Protein AF-A0A7S0YC90-F1 (afdb_monomer)

pLDDT: mean 78.17, std 12.55, range [36.97, 93.94]

Solvent-accessible surface area (backbone atoms only — not comparable to full-atom values): 13723 Å² total; per-residue (Å²): 134,84,82,77,84,72,95,64,95,68,100,80,66,104,61,88,78,90,71,79,88,85,77,66,93,88,52,92,48,100,56,41,67,59,56,49,52,50,49,55,43,62,75,65,72,67,68,90,67,28,102,40,99,89,43,72,58,80,87,73,53,71,65,63,70,71,60,61,74,77,69,72,55,69,70,53,39,55,63,72,65,59,51,80,91,71,45,85,81,70,73,71,81,60,70,63,76,78,74,62,82,78,71,83,91,54,77,86,88,71,71,75,48,48,68,67,57,67,66,70,44,91,66,63,93,84,66,74,58,69,73,52,68,47,86,76,89,41,70,84,52,44,73,66,37,76,40,64,65,90,78,67,52,66,61,58,50,55,50,53,52,49,53,50,53,62,73,70,58,60,89,85,62,49,74,65,59,68,60,48,50,60,55,51,52,50,50,65,73,64,69,72,83,88,74,85,85,77,85,130

Secondary structure (DSSP, 8-state):
----------SSSSS---PPPP--TTS--TTHHHHHHHHHHHHHS--SS-SBTTB------HHHHHS-STTSSTHHHHHHH--GGG-TT-PPPPHHHHH--S-SSSPP------HHHHHHS-PPTT---GGGGS--S-HHHHTT-----GGGHHHHHHHHHHHHHHHT--TT--HHHHHHHHHHHHHHHT----------

Mean predicted aligned error: 18.54 Å

Nearest PDB structures (foldseek):
  6u42-assembly1_7P  TM=7.855E-01  e=3.260E-11  Chlamydomonas reinhardtii
  8glv-assembly1_PV  TM=7.776E-01  e=1.048E-10  Chlamydomonas reinhardtii
  8glv-assembly1_Hv  TM=8.742E-01  e=9.850E-09  Chlamydomonas reinhardtii

Organism: NCBI:txid51329

Sequence (200 aa):
MSERWSRGCGSGGIGFSGHNNSYMNGVLIRNWVEDKFGEDLKSTGKHHLGLSSKQPFNGSSTHRAAFTEDGKTGDDLIGLSYRYDKDLGKKGNGHDTLSRHGDFYEEPISCLGTMNQLAHNEKCLDEPKVQQYIWQGFKQNDFKVPRSIDDSKLVTTKLKDKWKAEETNDMYATSNKTAYLPSAILAAQTASSTSRITRK

Structure (mmCIF, N/CA/C/O backbone):
data_AF-A0A7S0YC90-F1
#
_entry.id   AF-A0A7S0YC90-F1
#
loop_
_atom_site.group_PDB
_atom_site.id
_atom_site.type_symbol
_atom_site.label_atom_id
_atom_site.label_alt_id
_atom_site.label_comp_id
_atom_site.label_asym_id
_atom_site.label_entity_id
_atom_site.label_seq_id
_atom_site.pdbx_PDB_ins_code
_atom_site.Cartn_x
_atom_site.Cartn_y
_atom_site.Cartn_z
_atom_site.occupancy
_atom_site.B_iso_or_equiv
_atom_site.auth_seq_id
_atom_site.auth_comp_id
_atom_site.auth_asym_id
_atom_site.auth_atom_id
_atom_site.pdbx_PDB_model_num
ATOM 1 N N . MET A 1 1 ? 108.851 16.700 -71.912 1.00 36.97 1 MET A N 1
ATOM 2 C CA . MET A 1 1 ? 107.821 16.193 -70.980 1.00 36.97 1 MET A CA 1
ATOM 3 C C . MET A 1 1 ? 106.823 15.405 -71.808 1.00 36.97 1 MET A C 1
ATOM 5 O O . MET A 1 1 ? 106.212 15.996 -72.685 1.00 36.97 1 MET A O 1
ATOM 9 N N . SER A 1 2 ? 106.761 14.079 -71.649 1.00 42.88 2 SER A N 1
ATOM 10 C CA . SER A 1 2 ? 105.879 13.230 -72.459 1.00 42.88 2 SER A CA 1
ATOM 11 C C . SER A 1 2 ? 104.444 13.320 -71.947 1.00 42.88 2 SER A C 1
ATOM 13 O O . SER A 1 2 ? 104.160 12.903 -70.822 1.00 42.88 2 SER A O 1
ATOM 15 N N . GLU A 1 3 ? 103.545 13.839 -72.771 1.00 40.94 3 GLU A N 1
ATOM 16 C CA . GLU A 1 3 ? 102.113 13.805 -72.512 1.00 40.94 3 GLU A CA 1
ATOM 17 C C . GLU A 1 3 ? 101.616 12.359 -72.655 1.00 40.94 3 GLU A C 1
ATOM 19 O O . GLU A 1 3 ? 101.705 11.736 -73.714 1.00 40.94 3 GLU A O 1
ATOM 24 N N . ARG A 1 4 ? 101.170 11.776 -71.541 1.00 49.91 4 ARG A N 1
ATOM 25 C CA . ARG A 1 4 ? 100.669 10.403 -71.474 1.00 49.91 4 ARG A CA 1
ATOM 26 C C . ARG A 1 4 ? 99.208 10.417 -71.915 1.00 49.91 4 ARG A C 1
ATOM 28 O O . ARG A 1 4 ? 98.342 10.783 -71.129 1.00 49.91 4 ARG A O 1
ATOM 35 N N . TRP A 1 5 ? 98.937 10.010 -73.155 1.00 48.31 5 TRP A N 1
ATOM 36 C CA . TRP A 1 5 ? 97.575 9.785 -73.646 1.00 48.31 5 TRP A CA 1
ATOM 37 C C . TRP A 1 5 ? 96.909 8.683 -72.814 1.00 48.31 5 TRP A C 1
ATOM 39 O O . TRP A 1 5 ? 97.207 7.495 -72.966 1.00 48.31 5 TRP A O 1
ATOM 49 N N . SER A 1 6 ? 96.030 9.070 -71.891 1.00 53.12 6 SER A N 1
ATOM 50 C CA . SER A 1 6 ? 95.167 8.129 -71.190 1.00 53.12 6 SER A CA 1
ATOM 51 C C . SER A 1 6 ? 94.068 7.673 -72.151 1.00 53.12 6 SER A C 1
ATOM 53 O O . SER A 1 6 ? 93.335 8.465 -72.736 1.00 53.12 6 SER A O 1
ATOM 55 N N . ARG A 1 7 ? 93.954 6.355 -72.337 1.00 52.38 7 ARG A N 1
ATOM 56 C CA . ARG A 1 7 ? 92.818 5.724 -73.015 1.00 52.38 7 ARG A CA 1
ATOM 57 C C . ARG A 1 7 ? 91.621 5.736 -72.063 1.00 52.38 7 ARG A C 1
ATOM 59 O O . ARG A 1 7 ? 91.296 4.722 -71.459 1.00 52.38 7 ARG A O 1
ATOM 66 N N . GLY A 1 8 ? 91.025 6.907 -71.872 1.00 47.44 8 GLY A N 1
ATOM 67 C CA . GLY A 1 8 ? 89.742 7.083 -71.199 1.00 47.44 8 GLY A CA 1
ATOM 68 C C . GLY A 1 8 ? 88.690 7.406 -72.250 1.00 47.44 8 GLY A C 1
ATOM 69 O O . GLY A 1 8 ? 88.831 8.381 -72.978 1.00 47.44 8 GLY A O 1
ATOM 70 N N . CYS A 1 9 ? 87.679 6.550 -72.381 1.00 54.22 9 CYS A N 1
ATOM 71 C CA . CYS A 1 9 ? 86.633 6.663 -73.391 1.00 54.22 9 CYS A CA 1
ATOM 72 C C . CYS A 1 9 ? 85.874 7.996 -73.272 1.00 54.22 9 CYS A C 1
ATOM 74 O O . CYS A 1 9 ? 85.110 8.191 -72.332 1.00 54.22 9 CYS A O 1
ATOM 76 N N . GLY A 1 10 ? 86.058 8.879 -74.254 1.00 48.97 10 GLY A N 1
ATOM 77 C CA . GLY A 1 10 ? 85.293 10.113 -74.418 1.00 48.97 10 GLY A CA 1
ATOM 78 C C . GLY A 1 10 ? 85.334 10.578 -75.874 1.00 48.97 10 GLY A C 1
ATOM 79 O O . GLY A 1 10 ? 86.387 10.955 -76.372 1.00 48.97 10 GLY A O 1
ATOM 80 N N . SER A 1 11 ? 84.198 10.438 -76.563 1.00 55.03 11 SER A N 1
ATOM 81 C CA . SER A 1 11 ? 83.806 11.031 -77.859 1.00 55.03 11 SER A CA 1
ATOM 82 C C . SER A 1 11 ? 84.826 11.145 -79.016 1.00 55.03 11 SER A C 1
ATOM 84 O O . SER A 1 11 ? 84.715 12.074 -79.814 1.00 55.03 11 SER A O 1
ATOM 86 N N . GLY A 1 12 ? 85.796 10.234 -79.162 1.00 56.31 12 GLY A N 1
ATOM 87 C CA . GLY A 1 12 ? 86.721 10.276 -80.313 1.00 56.31 12 GLY A CA 1
ATOM 88 C C . GLY A 1 12 ? 87.533 9.009 -80.623 1.00 56.31 12 GLY A C 1
ATOM 89 O O . GLY A 1 12 ? 88.503 9.091 -81.369 1.00 56.31 12 GLY A O 1
ATOM 90 N N . GLY A 1 13 ? 87.188 7.845 -80.057 1.00 55.84 13 GLY A N 1
ATOM 91 C CA . GLY A 1 13 ? 87.897 6.570 -80.292 1.00 55.84 13 GLY A CA 1
ATOM 92 C C . GLY A 1 13 ? 87.081 5.528 -81.077 1.00 55.84 13 GLY A C 1
ATOM 93 O O . GLY A 1 13 ? 85.873 5.683 -81.224 1.00 55.84 13 GLY A O 1
ATOM 94 N N . ILE A 1 14 ? 87.725 4.428 -81.514 1.00 59.19 14 ILE A N 1
ATOM 95 C CA . ILE A 1 14 ? 87.129 3.234 -82.185 1.00 59.19 14 ILE A CA 1
ATOM 96 C C . ILE A 1 14 ? 86.271 2.394 -81.198 1.00 59.19 14 ILE A C 1
ATOM 98 O O . ILE A 1 14 ? 86.274 1.169 -81.194 1.00 59.19 14 ILE A O 1
ATOM 102 N N . GLY A 1 15 ? 85.563 3.048 -80.280 1.00 59.84 15 GLY A N 1
ATOM 103 C CA . GLY A 1 15 ? 84.615 2.426 -79.360 1.00 59.84 15 GLY A CA 1
ATOM 104 C C . GLY A 1 15 ? 83.210 2.905 -79.695 1.00 59.84 15 GLY A C 1
ATOM 105 O O . GLY A 1 15 ? 82.991 4.107 -79.835 1.00 59.84 15 GLY A O 1
ATOM 106 N N . PHE A 1 16 ? 82.259 1.980 -79.834 1.00 61.91 16 PHE A N 1
ATOM 107 C CA . PHE A 1 16 ? 80.862 2.328 -80.079 1.00 61.91 16 PHE A CA 1
ATOM 108 C C . PHE A 1 16 ? 80.299 3.112 -78.887 1.00 61.91 16 PHE A C 1
ATOM 110 O O . PHE A 1 16 ? 80.251 2.618 -77.760 1.00 61.91 16 PHE A O 1
ATOM 117 N N . SER A 1 17 ? 79.876 4.345 -79.146 1.00 62.59 17 SER A N 1
ATOM 118 C CA . SER A 1 17 ? 79.181 5.186 -78.179 1.00 62.59 17 SER A CA 1
ATOM 119 C C . SER A 1 17 ? 77.726 4.723 -78.073 1.00 62.59 17 SER A C 1
ATOM 121 O O . SER A 1 17 ? 76.898 5.058 -78.915 1.00 62.59 17 SER A O 1
ATOM 123 N N . GLY A 1 18 ? 77.414 3.923 -77.053 1.00 71.44 18 GLY A N 1
ATOM 124 C CA . GLY A 1 18 ? 76.071 3.392 -76.794 1.00 71.44 18 GLY A CA 1
ATOM 125 C C . GLY A 1 18 ? 75.090 4.408 -76.198 1.00 71.44 18 GLY A C 1
ATOM 126 O O . GLY A 1 18 ? 74.370 4.065 -75.264 1.00 71.44 18 GLY A O 1
ATOM 127 N N . HIS A 1 19 ?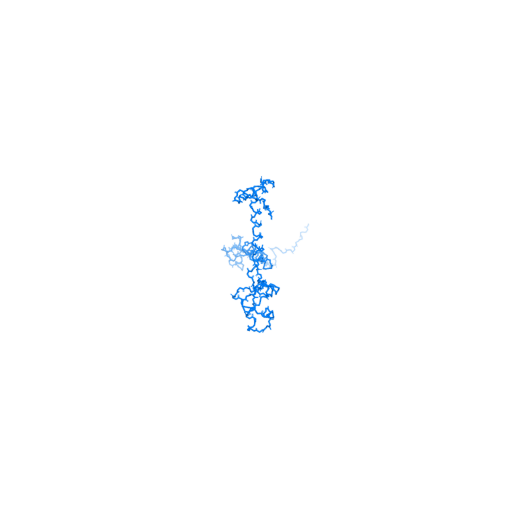 75.079 5.654 -76.680 1.00 74.62 19 HIS A N 1
ATOM 128 C CA . HIS A 1 19 ? 74.087 6.640 -76.254 1.00 74.62 19 HIS A CA 1
ATOM 129 C C . HIS A 1 19 ? 72.870 6.621 -77.186 1.00 74.62 19 HIS A C 1
ATOM 131 O O . HIS A 1 19 ? 72.999 6.520 -78.406 1.00 74.62 19 HIS A O 1
ATOM 137 N N . ASN A 1 20 ? 71.679 6.788 -76.621 1.00 79.38 20 ASN A N 1
ATOM 138 C CA . ASN A 1 20 ? 70.483 7.083 -77.403 1.00 79.38 20 ASN A CA 1
ATOM 139 C C . ASN A 1 20 ? 70.310 8.598 -77.497 1.00 79.38 20 ASN A C 1
ATOM 141 O O . ASN A 1 20 ? 70.616 9.320 -76.550 1.00 79.38 20 ASN A O 1
ATOM 145 N N . ASN A 1 21 ? 69.819 9.076 -78.637 1.00 81.12 21 ASN A N 1
ATOM 146 C CA . ASN A 1 21 ? 69.508 10.490 -78.800 1.00 81.12 21 ASN A CA 1
ATOM 147 C C . ASN A 1 21 ? 68.302 10.859 -77.926 1.00 81.12 21 ASN A C 1
ATOM 149 O O . ASN A 1 21 ? 67.285 10.163 -77.942 1.00 81.12 21 ASN A O 1
ATOM 153 N N . SER A 1 22 ? 68.420 11.963 -77.193 1.00 79.56 22 SER A N 1
ATOM 154 C CA . SER A 1 22 ? 67.315 12.567 -76.448 1.00 79.56 22 SER A CA 1
ATOM 155 C C . SER A 1 22 ? 66.655 13.643 -77.304 1.00 79.56 22 SER A C 1
ATOM 157 O O . SER A 1 22 ? 67.341 14.414 -77.974 1.00 79.56 22 SER A O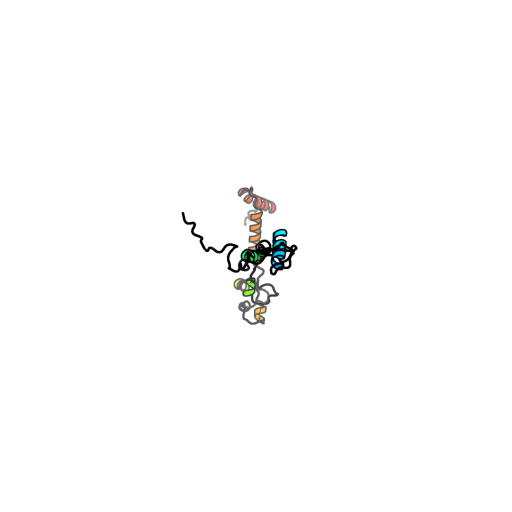 1
ATOM 159 N N . TYR A 1 23 ? 65.326 13.696 -77.282 1.00 83.00 23 TYR A N 1
ATOM 160 C CA . TYR A 1 23 ? 64.527 14.604 -78.104 1.00 83.00 23 TYR A CA 1
ATOM 161 C C . TYR A 1 23 ? 63.646 15.492 -77.220 1.00 83.00 23 TYR A C 1
ATOM 163 O O . TYR A 1 23 ? 63.454 15.204 -76.041 1.00 83.00 23 TYR A O 1
ATOM 171 N N . MET A 1 24 ? 63.129 16.584 -77.788 1.00 76.62 24 MET A N 1
ATOM 172 C CA . MET A 1 24 ? 62.166 17.452 -77.105 1.00 76.62 24 MET A CA 1
ATOM 173 C C . MET A 1 24 ? 60.803 16.759 -76.939 1.00 76.62 24 MET A C 1
ATOM 175 O O . MET A 1 24 ? 60.450 15.863 -77.714 1.00 76.62 24 MET A O 1
ATOM 179 N N . ASN A 1 25 ? 60.021 17.216 -75.958 1.00 71.62 25 ASN A N 1
ATOM 180 C CA . ASN A 1 25 ? 58.672 16.713 -75.701 1.00 71.62 25 ASN A CA 1
ATOM 181 C C . ASN A 1 25 ? 57.766 16.910 -76.927 1.00 71.62 25 ASN A C 1
ATOM 183 O O . ASN A 1 25 ? 57.772 17.965 -77.560 1.00 71.62 25 ASN A O 1
ATOM 187 N N . GLY A 1 26 ? 57.012 15.865 -77.282 1.00 74.88 26 GLY A N 1
ATOM 188 C CA . GLY A 1 26 ? 56.170 15.809 -78.486 1.00 74.88 26 GLY A CA 1
ATOM 189 C C . GLY A 1 26 ? 56.710 14.908 -79.603 1.00 74.88 26 GLY A C 1
ATOM 190 O O . GLY A 1 26 ? 55.942 14.504 -80.476 1.00 74.88 26 GLY A O 1
ATOM 191 N N . VAL A 1 27 ? 57.990 14.518 -79.562 1.00 82.56 27 VAL A N 1
ATOM 192 C CA . VAL A 1 27 ? 58.523 13.467 -80.444 1.00 82.56 27 VAL A CA 1
ATOM 193 C C . VAL A 1 27 ? 58.128 12.097 -79.889 1.00 82.56 27 VAL A C 1
ATOM 195 O O . VAL A 1 27 ? 58.351 11.814 -78.713 1.00 82.56 27 VAL A O 1
ATOM 198 N N . LEU A 1 28 ? 57.562 11.229 -80.735 1.00 82.19 28 LEU A N 1
ATOM 199 C CA . LEU A 1 28 ? 57.154 9.865 -80.369 1.00 82.19 28 LEU A CA 1
ATOM 200 C C . LEU A 1 28 ? 58.370 8.938 -80.207 1.00 82.19 28 LEU A C 1
ATOM 202 O O . LEU A 1 28 ? 58.608 8.031 -81.004 1.00 82.19 28 LEU A O 1
ATOM 206 N N . ILE A 1 29 ? 59.165 9.186 -79.172 1.00 84.50 29 ILE A N 1
ATOM 207 C CA . ILE A 1 29 ? 60.247 8.305 -78.732 1.00 84.50 29 ILE A CA 1
ATOM 208 C C . ILE A 1 29 ? 59.731 7.262 -77.751 1.00 84.50 29 ILE A C 1
ATOM 210 O O . ILE A 1 29 ? 58.651 7.402 -77.198 1.00 84.50 29 ILE A O 1
ATOM 214 N N . ARG A 1 30 ? 60.514 6.216 -77.482 1.00 81.00 30 ARG A N 1
ATOM 215 C CA . ARG A 1 30 ? 60.098 5.079 -76.643 1.00 81.00 30 ARG A CA 1
ATOM 216 C C . ARG A 1 30 ? 59.469 5.467 -75.287 1.00 81.00 30 ARG A C 1
ATOM 218 O O . ARG A 1 30 ? 58.640 4.708 -74.802 1.00 81.00 30 ARG A O 1
ATOM 225 N N . ASN A 1 31 ? 59.834 6.619 -74.712 1.00 84.81 31 ASN A N 1
ATOM 226 C CA . ASN A 1 31 ? 59.340 7.107 -73.418 1.00 84.81 31 ASN A CA 1
ATOM 227 C C . ASN A 1 31 ? 58.267 8.216 -73.496 1.00 84.81 31 ASN A C 1
ATOM 229 O O . ASN A 1 31 ? 57.899 8.778 -72.471 1.00 84.81 31 ASN A O 1
ATOM 233 N N . TRP A 1 32 ? 57.739 8.530 -74.687 1.00 83.62 32 TRP A N 1
ATOM 234 C CA . TRP A 1 32 ? 56.884 9.709 -74.903 1.00 83.62 32 TRP A CA 1
ATOM 235 C C . TRP A 1 32 ? 55.625 9.749 -74.019 1.00 83.62 32 TRP A C 1
ATOM 237 O O . TRP A 1 32 ? 55.130 10.827 -73.693 1.00 83.62 32 TRP A O 1
ATOM 247 N N . VAL A 1 33 ? 55.101 8.580 -73.637 1.00 82.50 33 VAL A N 1
ATOM 248 C CA . VAL A 1 33 ? 53.924 8.446 -72.768 1.00 82.50 33 VAL A CA 1
ATOM 249 C C . VAL A 1 33 ? 54.241 8.920 -71.350 1.00 82.50 33 VAL A C 1
ATOM 251 O O . VAL A 1 33 ? 53.503 9.737 -70.807 1.00 82.50 33 VAL A O 1
ATOM 254 N N . GLU A 1 34 ? 55.353 8.460 -70.778 1.00 82.88 34 GLU A N 1
ATOM 255 C CA . GLU A 1 34 ? 55.785 8.836 -69.426 1.00 82.88 34 GLU A CA 1
ATOM 256 C C . GLU A 1 34 ? 56.207 10.304 -69.361 1.00 82.88 34 GLU A C 1
ATOM 258 O O . GLU A 1 34 ? 55.902 10.991 -68.390 1.00 82.88 34 GLU A O 1
ATOM 263 N N . ASP A 1 35 ? 56.846 10.817 -70.418 1.00 82.25 35 ASP A N 1
ATOM 264 C CA . ASP A 1 35 ? 57.226 12.230 -70.501 1.00 82.25 35 ASP A CA 1
ATOM 265 C C . ASP A 1 35 ? 55.974 13.129 -70.519 1.00 82.25 35 ASP A C 1
ATOM 267 O O . ASP A 1 35 ? 55.911 14.124 -69.791 1.00 82.25 35 ASP A O 1
ATOM 271 N N . LYS A 1 36 ? 54.932 12.727 -71.266 1.00 79.81 36 LYS A N 1
ATOM 272 C CA . LYS A 1 36 ? 53.636 13.419 -71.304 1.00 79.81 36 LYS A CA 1
ATOM 273 C C . LYS A 1 36 ? 52.899 13.349 -69.960 1.00 79.81 36 LYS A C 1
ATOM 275 O O . LYS A 1 36 ? 52.476 14.382 -69.449 1.00 79.81 36 LYS A O 1
ATOM 280 N N . PHE A 1 37 ? 52.781 12.165 -69.353 1.00 75.94 37 PHE A N 1
ATOM 281 C CA . PHE A 1 37 ? 52.155 12.022 -68.030 1.00 75.94 37 PHE A CA 1
ATOM 282 C C . PHE A 1 37 ? 52.943 12.751 -66.934 1.00 75.94 37 PHE A C 1
ATOM 284 O O . PHE A 1 37 ? 52.348 13.311 -66.015 1.00 75.94 37 PHE A O 1
ATOM 291 N N . GLY A 1 38 ? 54.272 12.792 -67.036 1.00 75.81 38 GLY A N 1
ATOM 292 C CA . GLY A 1 38 ? 55.143 13.528 -66.127 1.00 75.81 38 GLY A CA 1
ATOM 293 C C . GLY A 1 38 ? 54.951 15.044 -66.208 1.00 75.81 38 GLY A C 1
ATOM 294 O O . GLY A 1 38 ? 54.977 15.714 -65.175 1.00 75.81 38 GLY A O 1
ATOM 295 N N . GLU A 1 39 ? 54.730 15.604 -67.400 1.00 74.50 39 GLU A N 1
ATOM 296 C CA . GLU A 1 39 ? 54.356 17.017 -67.564 1.00 74.50 39 GLU A CA 1
ATOM 297 C C . GLU A 1 39 ? 52.940 17.314 -67.059 1.00 74.50 39 GLU A C 1
ATOM 299 O O . GLU A 1 39 ? 52.741 18.293 -66.333 1.00 74.50 39 GLU A O 1
ATOM 304 N N . ASP A 1 40 ? 51.972 16.448 -67.360 1.00 69.19 40 ASP A N 1
ATOM 305 C CA . ASP A 1 40 ? 50.597 16.576 -66.863 1.00 69.19 40 ASP A CA 1
ATOM 306 C C . ASP A 1 40 ? 50.562 16.548 -65.322 1.00 69.19 40 ASP A C 1
ATOM 308 O O . ASP A 1 40 ? 49.865 17.341 -64.684 1.00 69.19 40 ASP A O 1
ATOM 312 N N . LEU A 1 41 ? 51.394 15.707 -64.700 1.00 66.62 41 LEU A N 1
ATOM 313 C CA . LEU A 1 41 ? 51.553 15.613 -63.248 1.00 66.62 41 LEU A CA 1
ATOM 314 C C . LEU A 1 41 ? 52.209 16.864 -62.638 1.00 66.62 41 LEU A C 1
ATOM 316 O O . LEU A 1 41 ? 51.779 17.343 -61.585 1.00 66.62 41 LEU A O 1
ATOM 320 N N . LYS A 1 42 ? 53.237 17.416 -63.298 1.00 69.94 42 LYS A N 1
ATOM 321 C CA . LYS A 1 42 ? 53.929 18.642 -62.857 1.00 69.94 42 LYS A CA 1
ATOM 322 C C . LYS A 1 42 ? 53.045 19.881 -62.989 1.00 69.94 42 LYS A C 1
ATOM 324 O O . LYS A 1 42 ? 53.083 20.739 -62.112 1.00 69.94 42 LYS A O 1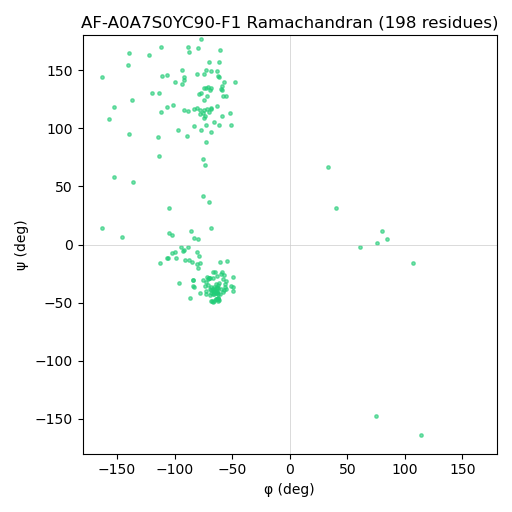
ATOM 329 N N . SER A 1 43 ? 52.251 19.970 -64.056 1.00 64.56 43 SER A N 1
ATOM 330 C CA . SER A 1 43 ? 51.371 21.115 -64.323 1.00 64.56 43 SER A CA 1
ATOM 331 C C . SER A 1 43 ? 50.151 21.162 -63.397 1.00 64.56 43 SER A C 1
ATOM 333 O O . SER A 1 43 ? 49.710 22.246 -63.021 1.00 64.56 43 SER A O 1
ATOM 335 N N . THR A 1 44 ? 49.635 20.007 -62.968 1.00 59.59 44 THR A N 1
ATOM 336 C CA . THR A 1 44 ? 48.489 19.924 -62.043 1.00 59.59 44 THR A CA 1
ATOM 337 C C . THR A 1 44 ? 48.882 19.887 -60.564 1.00 59.59 44 THR A C 1
ATOM 339 O O . THR A 1 44 ? 48.022 20.081 -59.703 1.00 59.59 44 THR A O 1
ATOM 342 N N . GLY A 1 45 ? 50.159 19.656 -60.235 1.00 56.66 45 GLY A N 1
ATOM 343 C CA . GLY A 1 45 ? 50.742 19.796 -58.891 1.00 56.66 45 GLY A CA 1
ATOM 344 C C . GLY A 1 45 ? 50.162 18.899 -57.783 1.00 56.66 45 GLY A C 1
ATOM 345 O O . GLY A 1 45 ? 50.633 18.960 -56.649 1.00 56.66 45 GLY A O 1
ATOM 346 N N . LYS A 1 46 ? 49.137 18.081 -58.064 1.00 56.53 46 LYS A N 1
ATOM 347 C CA . LYS A 1 46 ? 48.372 17.316 -57.063 1.00 56.53 46 LYS A CA 1
ATOM 348 C C . LYS A 1 46 ? 47.757 16.027 -57.630 1.00 56.53 46 LYS A C 1
ATOM 350 O O . LYS A 1 46 ? 46.553 15.831 -57.523 1.00 56.53 46 LYS A O 1
ATOM 355 N N . HIS A 1 47 ? 48.551 15.106 -58.17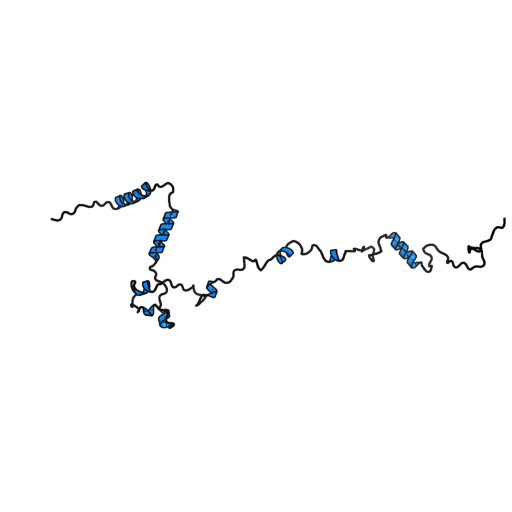8 1.00 57.97 47 HIS A N 1
ATOM 356 C CA . HIS A 1 47 ? 48.023 13.789 -58.586 1.00 57.97 47 HIS A CA 1
ATOM 357 C C . HIS A 1 47 ? 48.900 12.595 -58.206 1.00 57.97 47 HIS A C 1
ATOM 359 O O . HIS A 1 47 ? 49.180 11.735 -59.029 1.00 57.97 47 HIS A O 1
ATOM 365 N N . HIS A 1 48 ? 49.260 12.469 -56.927 1.00 53.06 48 HIS A N 1
ATOM 366 C CA . HIS A 1 48 ? 49.788 11.191 -56.427 1.00 53.06 48 HIS A CA 1
ATOM 367 C C . HIS A 1 48 ? 48.780 10.329 -55.672 1.00 53.06 48 HIS A C 1
ATOM 369 O O . HIS A 1 48 ? 49.099 9.189 -55.350 1.00 53.06 48 HIS A O 1
ATOM 375 N N . LEU A 1 49 ? 47.566 10.821 -55.403 1.00 55.41 49 LEU A N 1
ATOM 376 C CA . LEU A 1 49 ? 46.655 10.109 -54.507 1.00 55.41 49 LEU A CA 1
ATOM 377 C C . LEU A 1 49 ? 45.139 10.211 -54.853 1.00 55.41 49 LEU A C 1
ATOM 379 O O . LEU A 1 49 ? 44.311 9.718 -54.101 1.00 55.41 49 LEU A O 1
ATOM 383 N N . GLY A 1 50 ? 44.708 10.803 -55.969 1.00 53.12 50 GLY A N 1
ATOM 384 C CA . GLY A 1 50 ? 43.278 10.839 -56.334 1.00 53.12 50 GLY A CA 1
ATOM 385 C C . GLY A 1 50 ? 43.111 10.928 -57.842 1.00 53.12 50 GLY A C 1
ATOM 386 O O . GLY A 1 50 ? 43.625 11.861 -58.444 1.00 53.12 50 GLY A O 1
ATOM 387 N N . LEU A 1 51 ? 42.467 9.932 -58.453 1.00 55.62 51 LEU A N 1
ATOM 388 C CA . LEU A 1 51 ? 42.477 9.605 -59.895 1.00 55.62 51 LEU A CA 1
ATOM 389 C C . LEU A 1 51 ? 41.770 10.617 -60.825 1.00 55.62 51 LEU A C 1
ATOM 391 O O . LEU A 1 51 ? 41.489 10.314 -61.981 1.00 55.62 51 LEU A O 1
ATOM 395 N N . SER A 1 52 ? 41.452 11.818 -60.350 1.00 54.81 52 SER A N 1
ATOM 396 C CA . SER A 1 52 ? 40.852 12.873 -61.162 1.00 54.81 52 SER A CA 1
ATOM 397 C C . SER A 1 52 ? 40.988 14.215 -60.461 1.00 54.81 52 SER A C 1
ATOM 399 O O . SER A 1 52 ? 40.829 14.293 -59.243 1.00 54.81 52 SER A O 1
ATOM 401 N N . SER A 1 53 ? 41.192 15.290 -61.224 1.00 56.97 53 SER A N 1
ATOM 402 C CA . SER A 1 53 ? 41.172 16.678 -60.732 1.00 56.97 53 SER A CA 1
ATOM 403 C C . SER A 1 53 ? 39.876 17.050 -59.997 1.00 56.97 53 SER A C 1
ATOM 405 O O . SER A 1 53 ? 39.832 18.048 -59.282 1.00 56.97 53 SER A O 1
ATOM 407 N N . LYS A 1 54 ? 38.825 16.229 -60.135 1.00 58.25 54 LYS A N 1
ATOM 408 C CA . LYS A 1 54 ? 37.537 16.379 -59.451 1.00 58.25 54 LYS A CA 1
ATOM 409 C C . LYS A 1 54 ? 37.491 15.774 -58.041 1.00 58.25 54 LYS A C 1
ATOM 411 O O . LYS A 1 54 ? 36.573 16.105 -57.298 1.00 58.25 54 LYS A O 1
ATOM 416 N N . GLN A 1 55 ? 38.441 14.917 -57.654 1.00 59.47 55 GLN A N 1
ATOM 417 C CA . GLN A 1 55 ? 38.507 14.324 -56.312 1.00 59.47 55 GLN A CA 1
ATOM 418 C C . GLN A 1 55 ? 39.960 14.263 -55.816 1.00 59.47 55 GLN A C 1
ATOM 420 O O . GLN A 1 55 ? 40.681 13.310 -56.130 1.00 59.47 55 GLN A O 1
ATOM 425 N N . PRO A 1 56 ? 40.418 15.266 -55.041 1.00 63.66 56 PRO A N 1
ATOM 426 C CA . PRO A 1 56 ? 41.713 15.181 -54.385 1.00 63.66 56 PRO A CA 1
ATOM 427 C C . PRO A 1 56 ? 41.705 14.025 -53.383 1.00 63.66 56 PRO A C 1
ATOM 429 O O . PRO A 1 56 ? 40.675 13.713 -52.781 1.00 63.66 56 PRO A O 1
ATOM 432 N N . PHE A 1 57 ? 42.862 13.403 -53.172 1.00 68.06 57 PHE A N 1
ATOM 433 C CA . PHE A 1 57 ? 42.994 12.421 -52.105 1.00 68.06 57 PHE A CA 1
ATOM 434 C C . PHE A 1 57 ? 42.661 13.028 -50.760 1.00 68.06 57 PHE A C 1
ATOM 436 O O . PHE A 1 57 ? 43.271 14.019 -50.351 1.00 68.06 57 PHE A O 1
ATOM 443 N N . ASN A 1 58 ? 41.765 12.369 -50.045 1.00 70.19 58 ASN A N 1
ATOM 444 C CA . ASN A 1 58 ? 41.554 12.629 -48.641 1.00 70.19 58 ASN A CA 1
ATOM 445 C C . ASN A 1 58 ? 41.971 11.385 -47.855 1.00 70.19 58 ASN A C 1
ATOM 447 O O . ASN A 1 58 ? 41.197 10.444 -47.696 1.00 70.19 58 ASN A O 1
ATOM 451 N N . GLY A 1 59 ? 43.233 11.357 -47.428 1.00 70.56 59 GLY A N 1
ATOM 452 C CA . GLY A 1 59 ? 43.759 10.298 -46.576 1.00 70.56 59 GLY A CA 1
ATOM 453 C C . GLY A 1 59 ? 43.419 10.578 -45.118 1.00 70.56 59 GLY A C 1
ATOM 454 O O . GLY A 1 59 ? 43.903 11.552 -44.548 1.00 70.56 59 GLY A O 1
ATOM 455 N N . SER A 1 60 ? 42.620 9.709 -44.505 1.00 80.56 60 SER A N 1
ATOM 456 C CA . SER A 1 60 ? 42.403 9.698 -43.057 1.00 80.56 60 SER A CA 1
ATOM 457 C C . SER A 1 60 ? 43.136 8.506 -42.445 1.00 80.56 60 SER A C 1
ATOM 459 O O . SER A 1 60 ? 43.245 7.451 -43.070 1.00 80.56 60 SER A O 1
ATOM 461 N N . SER A 1 61 ? 43.652 8.656 -41.224 1.00 86.81 61 SER A N 1
ATOM 462 C CA . SER A 1 61 ? 44.232 7.522 -40.504 1.00 86.81 61 SER A CA 1
ATOM 463 C C . SER A 1 61 ? 43.140 6.526 -40.111 1.00 86.81 61 SER A C 1
ATOM 465 O O . SER A 1 61 ? 42.003 6.911 -39.825 1.00 86.81 61 SER A O 1
ATOM 467 N N . THR A 1 62 ? 43.486 5.240 -40.033 1.00 87.38 62 THR A N 1
ATOM 468 C CA . THR A 1 62 ? 42.560 4.186 -39.575 1.00 87.38 62 THR A CA 1
ATOM 469 C C . THR A 1 62 ? 41.994 4.489 -38.188 1.00 87.38 62 THR A C 1
ATOM 471 O O . THR A 1 62 ? 40.822 4.237 -37.931 1.00 87.38 62 THR A O 1
ATOM 474 N N . HIS A 1 63 ? 42.790 5.122 -37.322 1.00 89.31 63 HIS A N 1
ATOM 475 C CA . HIS A 1 63 ? 42.352 5.588 -36.010 1.00 89.31 63 HIS A CA 1
ATOM 476 C C . HIS A 1 63 ? 41.266 6.669 -36.104 1.00 89.31 63 HIS A C 1
ATOM 478 O O . HIS A 1 63 ? 40.247 6.576 -35.428 1.00 89.31 63 HIS A O 1
ATOM 484 N N . ARG A 1 64 ? 41.444 7.690 -36.953 1.00 85.81 64 ARG A N 1
ATOM 485 C CA . ARG A 1 64 ? 40.447 8.760 -37.114 1.00 85.81 64 ARG A CA 1
ATOM 486 C C . ARG A 1 64 ? 39.172 8.259 -37.799 1.00 85.81 64 ARG A C 1
ATOM 488 O O . ARG A 1 64 ? 38.104 8.793 -37.532 1.00 85.81 64 ARG A O 1
ATOM 495 N N . ALA A 1 65 ? 39.278 7.234 -38.645 1.00 84.38 65 ALA A N 1
ATOM 496 C CA . ALA A 1 65 ? 38.123 6.571 -39.249 1.00 84.38 65 ALA A CA 1
ATOM 497 C C . ALA A 1 65 ? 37.351 5.682 -38.255 1.00 84.38 65 ALA A C 1
ATOM 499 O O . ALA A 1 65 ? 36.132 5.607 -38.336 1.00 84.38 65 ALA A O 1
ATOM 500 N N . ALA A 1 66 ? 38.044 5.021 -37.320 1.00 87.94 66 ALA A N 1
ATOM 501 C CA . ALA A 1 66 ? 37.423 4.127 -36.339 1.00 87.94 66 ALA A CA 1
ATOM 502 C C . ALA A 1 66 ? 36.864 4.856 -35.104 1.00 87.94 66 ALA A C 1
ATOM 504 O O . ALA A 1 66 ? 35.898 4.396 -34.503 1.00 87.94 66 ALA A O 1
ATOM 505 N N . PHE A 1 67 ? 37.466 5.980 -34.708 1.00 86.75 67 PHE A N 1
ATOM 506 C CA . PHE A 1 67 ? 37.069 6.740 -33.523 1.00 86.75 67 PHE A CA 1
ATOM 507 C C . PHE A 1 67 ? 36.507 8.107 -33.915 1.00 86.75 67 PHE A C 1
ATOM 509 O O . PHE A 1 67 ? 37.166 9.130 -33.736 1.00 86.75 67 PHE A O 1
ATOM 516 N N . THR A 1 68 ? 35.273 8.120 -34.411 1.00 87.50 68 THR A N 1
ATOM 517 C CA . THR A 1 68 ? 34.522 9.349 -34.701 1.00 87.50 68 THR A CA 1
ATOM 518 C C . THR A 1 68 ? 33.901 9.945 -33.432 1.00 87.50 68 THR A C 1
ATOM 520 O O . THR A 1 68 ? 33.956 9.343 -32.354 1.00 87.50 68 THR A O 1
ATOM 523 N N . GLU A 1 69 ? 33.394 11.174 -33.524 1.00 82.81 69 GLU A N 1
ATOM 524 C CA . GLU A 1 69 ? 32.670 11.854 -32.435 1.00 82.81 69 GLU A CA 1
ATOM 525 C C . GLU A 1 69 ? 31.207 11.393 -32.336 1.00 82.81 69 GLU A C 1
ATOM 527 O O . GLU A 1 69 ? 30.578 11.551 -31.288 1.00 82.81 69 GLU A O 1
ATOM 532 N N . ASP A 1 70 ? 30.704 10.760 -33.397 1.00 82.12 70 ASP A N 1
ATOM 533 C CA . ASP A 1 70 ? 29.354 10.212 -33.478 1.00 82.12 70 ASP A CA 1
ATOM 534 C C . ASP A 1 70 ? 29.118 9.167 -32.375 1.00 82.12 70 ASP A C 1
ATOM 536 O O . ASP A 1 70 ? 29.955 8.295 -32.124 1.00 82.12 70 ASP A O 1
ATOM 540 N N . GLY A 1 71 ? 27.978 9.267 -31.688 1.00 76.75 71 GLY A N 1
ATOM 541 C CA . GLY A 1 71 ? 27.576 8.332 -30.633 1.00 76.75 71 GLY A CA 1
ATOM 542 C C . GLY A 1 71 ? 28.284 8.495 -29.284 1.00 76.75 71 GLY A C 1
ATOM 543 O O . GLY A 1 71 ? 28.024 7.722 -28.363 1.00 76.75 71 GLY A O 1
ATOM 544 N N . LYS A 1 72 ? 29.184 9.479 -29.131 1.00 82.19 72 LYS A N 1
ATOM 545 C CA . LYS A 1 72 ? 29.906 9.733 -27.867 1.00 82.19 72 LYS A CA 1
ATOM 546 C C . LYS A 1 72 ? 29.313 10.862 -27.026 1.00 82.19 72 LYS A C 1
ATOM 548 O O . LYS A 1 72 ? 29.719 11.035 -25.879 1.00 82.19 72 LYS A O 1
ATOM 553 N N . THR A 1 73 ? 28.390 11.644 -27.576 1.00 82.69 73 THR A N 1
ATOM 554 C CA . THR A 1 73 ? 27.756 12.794 -26.916 1.00 82.69 73 THR A CA 1
ATOM 555 C C . THR A 1 73 ? 26.260 12.840 -27.239 1.00 82.69 73 THR A C 1
ATOM 557 O O . THR A 1 73 ? 25.792 12.156 -28.145 1.00 82.69 73 THR A O 1
ATOM 560 N N . GLY A 1 74 ? 25.493 13.623 -26.475 1.00 84.50 74 GLY A N 1
ATOM 561 C CA . GLY A 1 74 ? 24.047 13.762 -26.679 1.00 84.50 74 GLY A CA 1
ATOM 562 C C . GLY A 1 74 ? 23.238 12.550 -26.206 1.00 84.50 74 GLY A C 1
ATOM 563 O O . GLY A 1 74 ? 23.598 11.894 -25.224 1.00 84.50 74 GLY A O 1
ATOM 564 N N . ASP A 1 75 ? 22.135 12.278 -26.902 1.00 84.31 75 ASP A N 1
ATOM 565 C CA . ASP A 1 75 ? 21.128 11.287 -26.499 1.00 84.31 75 ASP A CA 1
ATOM 566 C C . ASP A 1 75 ? 21.652 9.843 -26.527 1.00 84.31 75 ASP A C 1
ATOM 568 O O . ASP A 1 75 ? 21.255 9.022 -25.696 1.00 84.31 75 ASP A O 1
ATOM 572 N N . ASP A 1 76 ? 22.622 9.547 -27.395 1.00 82.25 76 ASP A N 1
ATOM 573 C CA . ASP A 1 76 ? 23.253 8.225 -27.487 1.00 82.25 76 ASP A CA 1
ATOM 574 C C . ASP A 1 76 ? 23.968 7.843 -26.179 1.00 82.25 76 ASP A C 1
ATOM 576 O O . ASP A 1 76 ? 23.900 6.699 -25.715 1.00 82.25 76 ASP A O 1
ATOM 580 N N . LEU A 1 77 ? 24.593 8.822 -25.512 1.00 83.06 77 LEU A N 1
ATOM 581 C CA . LEU A 1 77 ? 25.240 8.612 -24.217 1.00 83.06 77 LEU A CA 1
ATOM 582 C C . LEU A 1 77 ? 24.214 8.495 -23.082 1.00 83.06 77 LEU A C 1
ATOM 584 O O . LEU A 1 77 ? 24.442 7.764 -22.117 1.00 83.06 77 LEU A O 1
ATOM 588 N N . ILE A 1 78 ? 23.066 9.166 -23.193 1.00 83.12 78 ILE A N 1
ATOM 589 C CA . ILE A 1 78 ? 21.970 9.061 -22.220 1.00 83.12 78 ILE A CA 1
ATOM 590 C C . ILE A 1 78 ? 21.381 7.644 -22.247 1.00 83.12 78 ILE A C 1
ATOM 592 O O . ILE A 1 78 ? 21.196 7.041 -21.191 1.00 83.12 78 ILE A O 1
ATOM 596 N N . GLY A 1 79 ? 21.184 7.071 -23.438 1.00 78.00 79 GLY A N 1
ATOM 597 C CA . GLY A 1 79 ? 20.718 5.692 -23.595 1.00 78.00 79 GLY A CA 1
ATOM 598 C C . GLY A 1 79 ? 21.690 4.659 -23.013 1.00 78.00 79 GLY A C 1
ATOM 599 O O . GLY A 1 79 ? 21.277 3.777 -22.262 1.00 78.00 79 GLY A O 1
ATOM 600 N N . LEU A 1 80 ? 22.993 4.795 -23.289 1.00 78.44 80 LEU A N 1
ATOM 601 C CA . LEU A 1 80 ? 24.029 3.895 -22.755 1.00 78.44 80 LEU A CA 1
ATOM 602 C C . LEU A 1 80 ? 24.289 4.077 -21.252 1.00 78.44 80 LEU A C 1
ATOM 604 O O . LEU A 1 80 ? 24.677 3.131 -20.568 1.00 78.44 80 LEU A O 1
ATOM 608 N N . SER A 1 81 ? 24.098 5.289 -20.727 1.00 80.19 81 SER A N 1
ATOM 609 C CA . SER A 1 81 ? 24.262 5.580 -19.298 1.00 80.19 81 SER A CA 1
ATOM 610 C C . SER A 1 81 ? 23.049 5.184 -18.456 1.00 80.19 81 SER A C 1
ATOM 612 O O . SER A 1 81 ? 23.133 5.227 -17.222 1.00 80.19 81 SER A O 1
ATOM 614 N N . TYR A 1 82 ? 21.951 4.748 -19.085 1.00 80.25 82 TYR A N 1
ATOM 615 C CA . TYR A 1 82 ? 20.783 4.252 -18.377 1.00 80.25 82 TYR A CA 1
ATOM 616 C C . TYR A 1 82 ? 21.114 2.955 -17.630 1.00 80.25 82 TYR A C 1
ATOM 618 O O . TYR A 1 82 ? 21.267 1.866 -18.186 1.00 80.25 82 TYR A O 1
ATOM 626 N N . ARG A 1 83 ? 21.236 3.088 -16.312 1.00 76.75 83 ARG A N 1
ATOM 627 C CA . ARG A 1 83 ? 21.551 1.999 -15.393 1.00 76.75 83 ARG A CA 1
ATOM 628 C C . ARG A 1 83 ? 20.279 1.317 -14.926 1.00 76.75 83 ARG A C 1
ATOM 630 O O . ARG A 1 83 ? 19.674 1.727 -13.939 1.00 76.75 83 ARG A O 1
ATOM 637 N N . TYR A 1 84 ? 19.899 0.251 -15.623 1.00 72.44 84 TYR A N 1
ATOM 638 C CA . TYR A 1 84 ? 18.734 -0.568 -15.273 1.00 72.44 84 TYR A CA 1
ATOM 639 C C . TYR A 1 84 ? 18.827 -1.137 -13.840 1.00 72.44 84 TYR A C 1
ATOM 641 O O . TYR A 1 84 ? 17.806 -1.385 -13.206 1.00 72.44 84 TYR A O 1
ATOM 649 N N . ASP A 1 85 ? 20.032 -1.326 -13.302 1.00 76.38 85 ASP A N 1
ATOM 650 C CA . ASP A 1 85 ? 20.303 -1.739 -11.917 1.00 76.38 85 ASP A CA 1
ATOM 651 C C . ASP A 1 85 ? 20.013 -0.645 -10.875 1.00 76.38 85 ASP A C 1
ATOM 653 O O . ASP A 1 85 ? 19.678 -0.962 -9.736 1.00 76.38 85 ASP A O 1
ATOM 657 N N . LYS A 1 86 ? 20.110 0.634 -11.256 1.00 75.31 86 LYS A N 1
ATOM 658 C CA . LYS A 1 86 ? 19.872 1.792 -10.375 1.00 75.31 86 LYS A CA 1
ATOM 659 C C . LYS A 1 86 ? 18.543 2.487 -10.630 1.00 75.31 86 LYS A C 1
ATOM 661 O O . LYS A 1 86 ? 18.320 3.582 -10.115 1.00 75.31 86 LYS A O 1
ATOM 666 N N . ASP A 1 87 ? 17.682 1.881 -11.434 1.00 77.81 87 ASP A N 1
ATOM 667 C CA . ASP A 1 87 ? 16.379 2.446 -11.724 1.00 77.81 87 ASP A CA 1
ATOM 668 C C . ASP A 1 87 ? 15.492 2.405 -10.470 1.00 77.81 87 ASP A C 1
ATOM 670 O O . ASP A 1 87 ? 14.861 1.397 -10.149 1.00 77.81 87 ASP A O 1
ATOM 674 N N . LEU A 1 88 ? 15.453 3.536 -9.762 1.00 72.50 88 LEU A N 1
ATOM 675 C CA . LEU A 1 88 ? 14.592 3.790 -8.604 1.00 72.50 88 LEU A CA 1
ATOM 676 C C . LEU A 1 88 ? 13.097 3.696 -8.964 1.00 72.50 88 LEU A C 1
ATOM 678 O O . LEU A 1 88 ? 12.253 3.610 -8.072 1.00 72.50 88 LEU A O 1
ATOM 682 N N . GLY A 1 89 ? 12.763 3.722 -10.260 1.00 77.88 89 GLY A N 1
ATOM 683 C CA . GLY A 1 89 ? 11.410 3.557 -10.778 1.00 77.88 89 GLY A CA 1
ATOM 684 C C . GLY A 1 89 ? 10.926 2.108 -10.795 1.00 77.88 89 GLY A C 1
ATOM 685 O O . GLY A 1 89 ? 9.715 1.881 -10.874 1.00 77.88 89 GLY A O 1
ATOM 686 N N . LYS A 1 90 ? 11.823 1.121 -10.661 1.00 75.62 90 LYS A N 1
ATOM 687 C CA . LYS A 1 90 ? 11.432 -0.288 -10.571 1.00 75.62 90 LYS A CA 1
ATOM 688 C C . LYS A 1 90 ? 10.808 -0.596 -9.230 1.00 75.62 90 LYS A C 1
ATOM 690 O O . LYS A 1 90 ? 11.451 -1.042 -8.281 1.00 75.62 90 LYS A O 1
ATOM 695 N N . LYS A 1 91 ? 9.503 -0.398 -9.176 1.00 78.75 91 LYS A N 1
ATOM 696 C CA . LYS A 1 91 ? 8.688 -0.893 -8.082 1.00 78.75 91 LYS A CA 1
ATOM 697 C C . LYS A 1 91 ? 8.530 -2.396 -8.277 1.00 78.75 91 LYS A C 1
ATOM 699 O O . LYS A 1 91 ? 7.978 -2.841 -9.279 1.00 78.75 91 LYS A O 1
ATOM 704 N N . GLY A 1 92 ? 9.060 -3.169 -7.334 1.00 79.50 92 GLY A N 1
ATOM 705 C CA . GLY A 1 92 ? 8.714 -4.580 -7.221 1.00 79.50 92 GLY A CA 1
ATOM 706 C C . GLY A 1 92 ? 7.218 -4.749 -6.95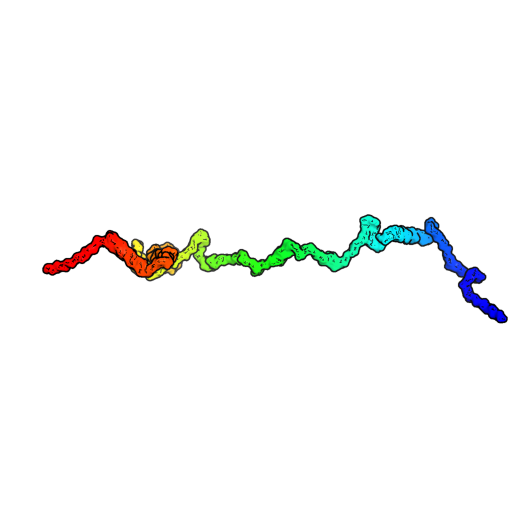4 1.00 79.50 92 GLY A C 1
ATOM 707 O O . GLY A 1 92 ? 6.518 -3.790 -6.614 1.00 79.50 92 GLY A O 1
ATOM 708 N N . ASN A 1 93 ? 6.733 -5.981 -7.085 1.00 82.69 93 ASN A N 1
ATOM 709 C CA . ASN A 1 93 ? 5.366 -6.302 -6.693 1.00 82.69 93 ASN A CA 1
ATOM 710 C C . ASN A 1 93 ? 5.153 -5.936 -5.218 1.00 82.69 93 ASN A C 1
ATOM 712 O O . ASN A 1 93 ? 6.037 -6.141 -4.382 1.00 82.69 93 ASN A O 1
ATOM 716 N N . GLY A 1 94 ? 3.983 -5.378 -4.901 1.00 80.75 94 GLY A N 1
ATOM 717 C CA . GLY A 1 94 ? 3.642 -5.040 -3.523 1.00 80.75 94 GLY A CA 1
ATOM 718 C C . GLY A 1 94 ? 3.693 -6.289 -2.645 1.00 80.75 94 GLY A C 1
ATOM 719 O O . GLY A 1 94 ? 3.189 -7.336 -3.047 1.00 80.75 94 GLY A O 1
ATOM 720 N N . HIS A 1 95 ? 4.279 -6.177 -1.450 1.00 79.81 95 HIS A N 1
ATOM 721 C CA . HIS A 1 95 ? 4.428 -7.294 -0.506 1.00 79.81 95 HIS A CA 1
ATOM 722 C C . HIS A 1 95 ? 3.106 -8.036 -0.255 1.00 79.81 95 HIS A C 1
ATOM 724 O O . HIS A 1 95 ? 3.094 -9.258 -0.147 1.00 79.81 95 HIS A O 1
ATOM 730 N N . ASP A 1 96 ? 1.989 -7.305 -0.242 1.00 81.88 96 ASP A N 1
ATOM 731 C CA . ASP A 1 96 ? 0.653 -7.874 -0.060 1.00 81.88 96 ASP A CA 1
ATOM 732 C C . ASP A 1 96 ? 0.337 -8.966 -1.096 1.00 81.88 96 ASP A C 1
ATOM 734 O O . ASP A 1 96 ? -0.200 -10.007 -0.751 1.00 81.88 96 ASP A O 1
ATOM 738 N N . THR A 1 97 ? 0.784 -8.819 -2.347 1.00 84.06 97 THR A N 1
ATOM 739 C CA . THR A 1 97 ? 0.518 -9.816 -3.402 1.00 84.06 97 THR A CA 1
ATOM 740 C C . THR A 1 97 ? 1.205 -11.165 -3.179 1.00 84.06 97 THR A C 1
ATOM 742 O O . THR A 1 97 ? 0.738 -12.172 -3.702 1.00 84.06 97 THR A O 1
ATOM 745 N N . LEU A 1 98 ? 2.298 -11.200 -2.410 1.00 87.69 98 LEU A N 1
ATOM 746 C CA . LEU A 1 98 ? 3.081 -12.415 -2.165 1.00 87.69 98 LEU A CA 1
ATOM 747 C C . LEU A 1 98 ? 2.502 -13.262 -1.029 1.00 87.69 98 LEU A C 1
ATOM 749 O O . LEU A 1 98 ? 2.578 -14.486 -1.080 1.00 87.69 98 LEU A O 1
ATOM 753 N N . SER A 1 99 ? 1.959 -12.616 0.004 1.00 88.19 99 SER A N 1
ATOM 754 C CA . SER A 1 99 ? 1.484 -13.278 1.225 1.00 88.19 99 SER A CA 1
ATOM 755 C C . SER A 1 99 ? -0.037 -13.353 1.340 1.00 88.19 99 SER A C 1
ATOM 757 O O . SER A 1 99 ? -0.554 -14.020 2.235 1.00 88.19 99 SER A O 1
ATOM 759 N N . ARG A 1 100 ? -0.772 -12.629 0.492 1.00 90.25 100 ARG A N 1
ATOM 760 C CA . ARG A 1 100 ? -2.231 -12.583 0.550 1.00 90.25 100 ARG A CA 1
ATOM 761 C C . ARG A 1 100 ? -2.844 -13.886 0.046 1.00 90.25 100 ARG A C 1
ATOM 763 O O . ARG A 1 100 ? -2.501 -14.395 -1.017 1.00 90.25 100 ARG A O 1
ATOM 770 N N . HIS A 1 101 ? -3.823 -14.373 0.803 1.00 90.00 101 HIS A N 1
ATOM 771 C CA . HIS A 1 101 ? -4.673 -15.498 0.435 1.00 90.00 101 HIS A CA 1
ATOM 772 C C . HIS A 1 101 ? -6.103 -15.013 0.170 1.00 90.00 101 HIS A C 1
ATOM 774 O O . HIS A 1 101 ? -6.593 -14.119 0.861 1.00 90.00 101 HIS A O 1
ATOM 780 N N . GLY A 1 102 ? -6.781 -15.634 -0.797 1.00 89.31 102 GLY A N 1
ATOM 781 C CA . GLY A 1 102 ? -8.164 -15.321 -1.164 1.00 89.31 102 GLY A CA 1
ATOM 782 C C . GLY A 1 102 ? -8.288 -14.730 -2.565 1.00 89.31 102 GLY A C 1
ATOM 783 O O . GLY A 1 102 ? -7.378 -14.855 -3.383 1.00 89.31 102 GLY A O 1
ATOM 784 N N . ASP A 1 103 ? -9.436 -14.116 -2.839 1.00 90.19 103 ASP A N 1
ATOM 785 C CA . ASP A 1 103 ? -9.677 -13.419 -4.099 1.00 90.19 103 ASP A CA 1
ATOM 786 C C . ASP A 1 103 ? -8.907 -12.088 -4.122 1.00 90.19 103 ASP A C 1
ATOM 788 O O . ASP A 1 103 ? -8.912 -11.349 -3.136 1.00 90.19 103 ASP A O 1
ATOM 792 N N . PHE A 1 104 ? -8.234 -11.793 -5.235 1.00 91.00 104 PHE A N 1
ATOM 793 C CA . PHE A 1 104 ? -7.483 -10.556 -5.456 1.00 91.00 104 PHE A CA 1
ATOM 794 C C . PHE A 1 104 ? -8.348 -9.422 -6.022 1.00 91.00 104 PHE A C 1
ATOM 796 O O . PHE A 1 104 ? -7.903 -8.275 -6.002 1.00 91.00 104 PHE A O 1
ATOM 803 N N . TYR A 1 105 ? -9.563 -9.717 -6.498 1.00 92.31 105 TYR A N 1
ATOM 804 C CA . TYR A 1 105 ? -10.523 -8.702 -6.946 1.00 92.31 105 TYR A CA 1
ATOM 805 C C . TYR A 1 105 ? -11.276 -8.035 -5.789 1.00 92.31 105 TYR A C 1
ATOM 807 O O . TYR A 1 105 ? -11.809 -6.940 -5.953 1.00 92.31 105 TYR A O 1
ATOM 815 N N . GLU A 1 106 ? -11.306 -8.675 -4.621 1.00 89.56 106 GLU A N 1
ATOM 816 C CA . GLU A 1 106 ? -11.896 -8.117 -3.404 1.00 89.56 106 GLU A CA 1
ATOM 817 C C . GLU A 1 106 ? -10.867 -7.288 -2.613 1.00 89.56 106 GLU A C 1
ATOM 819 O O . GLU A 1 106 ? -9.668 -7.296 -2.905 1.00 89.56 106 GLU A O 1
ATOM 824 N N . GLU A 1 107 ? -11.302 -6.558 -1.588 1.00 89.00 107 GLU A N 1
ATOM 825 C CA . GLU A 1 107 ? -10.375 -5.901 -0.659 1.00 89.00 107 GLU A CA 1
ATOM 826 C C . GLU A 1 107 ? -9.687 -6.928 0.266 1.00 89.00 107 GLU A C 1
ATOM 828 O O . GLU A 1 107 ? -10.275 -7.969 0.579 1.00 89.00 107 GLU A O 1
ATOM 833 N N . PRO A 1 108 ? -8.446 -6.667 0.732 1.00 89.88 108 PRO A N 1
ATOM 834 C CA . PRO A 1 108 ? -7.768 -7.543 1.682 1.00 89.88 108 PRO A CA 1
ATOM 835 C C . PRO A 1 108 ? -8.601 -7.772 2.947 1.00 89.88 108 PRO A C 1
ATOM 837 O O . PRO A 1 108 ? -9.029 -6.836 3.628 1.00 89.88 108 PRO A O 1
ATOM 840 N N . ILE A 1 109 ? -8.792 -9.041 3.298 1.00 89.19 109 ILE A N 1
ATOM 841 C CA . ILE A 1 109 ? -9.577 -9.419 4.470 1.00 89.19 109 ILE A CA 1
ATOM 842 C C . ILE A 1 109 ? -8.770 -9.116 5.737 1.00 89.19 109 ILE A C 1
ATOM 844 O O . ILE A 1 109 ? -7.790 -9.794 6.038 1.00 89.19 109 ILE A O 1
ATOM 848 N N . SER A 1 110 ? -9.214 -8.121 6.505 1.00 89.31 110 SER A N 1
ATOM 849 C CA . SER A 1 110 ? -8.634 -7.778 7.807 1.00 89.31 110 SER A CA 1
ATOM 850 C C . SER A 1 110 ? -9.490 -8.326 8.948 1.00 89.31 110 SER A C 1
ATOM 852 O O . SER A 1 110 ? -10.657 -7.964 9.092 1.00 89.31 110 SER A O 1
ATOM 854 N N . CYS A 1 111 ? -8.901 -9.183 9.783 1.00 89.50 111 CYS A N 1
ATOM 855 C CA . CYS A 1 111 ? -9.550 -9.729 10.974 1.00 89.50 111 CYS A CA 1
ATOM 856 C C . CYS A 1 111 ? -9.133 -8.914 12.204 1.00 89.50 111 CYS A C 1
ATOM 858 O O . CYS A 1 111 ? -8.046 -9.106 12.743 1.00 89.50 111 CYS A O 1
ATOM 860 N N . LEU A 1 112 ? -9.987 -7.981 12.624 1.00 87.94 112 LEU A N 1
ATOM 861 C CA . LEU A 1 112 ? -9.725 -7.057 13.738 1.00 87.94 112 LEU A CA 1
ATOM 862 C C . LEU A 1 112 ? -10.448 -7.456 15.033 1.00 87.94 112 LEU A C 1
ATOM 864 O O . LEU A 1 112 ? -10.228 -6.844 16.076 1.00 87.94 112 LEU A O 1
ATOM 868 N N . GLY A 1 113 ? -11.323 -8.462 14.974 1.00 85.19 113 GLY A N 1
ATOM 869 C CA . GLY A 1 113 ? -11.981 -9.022 16.149 1.00 85.19 113 GLY A CA 1
ATOM 870 C C . GLY A 1 113 ? -11.044 -9.941 16.930 1.00 85.19 113 GLY A C 1
ATOM 871 O O . GLY A 1 113 ? -10.441 -10.853 16.367 1.00 85.19 113 GLY A O 1
ATOM 872 N N . THR A 1 114 ? -10.946 -9.735 18.242 1.00 86.69 114 THR A N 1
ATOM 873 C CA . THR A 1 114 ? -10.256 -10.682 19.130 1.00 86.69 114 THR A CA 1
ATOM 874 C C . THR A 1 114 ? -11.247 -11.677 19.727 1.00 86.69 114 THR A C 1
ATOM 876 O O . THR A 1 114 ? -12.400 -11.333 19.982 1.00 86.69 114 THR A O 1
ATOM 879 N N . MET A 1 115 ? -10.794 -12.902 20.018 1.00 86.69 115 MET A N 1
ATOM 880 C CA . MET A 1 115 ? -11.639 -13.927 20.651 1.00 86.69 115 MET A CA 1
ATOM 881 C C . MET A 1 115 ? -12.254 -13.438 21.967 1.00 86.69 115 MET A C 1
ATOM 883 O O . MET A 1 115 ? -13.412 -13.721 22.248 1.00 86.69 115 MET A O 1
ATOM 887 N N . ASN A 1 116 ? -11.495 -12.669 22.754 1.00 86.81 116 ASN A N 1
ATOM 888 C CA . ASN A 1 116 ? -11.974 -12.125 24.020 1.00 86.81 116 ASN A CA 1
ATOM 889 C C . ASN A 1 116 ? -13.179 -11.193 23.806 1.00 86.81 116 ASN A C 1
ATOM 891 O O . ASN A 1 116 ? -14.212 -11.361 24.442 1.00 86.81 116 ASN A O 1
ATOM 895 N N . GLN A 1 117 ? -13.079 -10.268 22.847 1.00 84.81 117 GLN A N 1
ATOM 896 C CA . GLN A 1 117 ? -14.187 -9.372 22.516 1.00 84.81 117 GLN A CA 1
ATOM 897 C C . GLN A 1 117 ? -15.384 -10.136 21.939 1.00 84.81 117 GLN A C 1
ATOM 899 O O . GLN A 1 117 ? -16.514 -9.835 22.293 1.00 84.81 117 GLN A O 1
ATOM 904 N N . LEU A 1 118 ? -15.158 -11.141 21.089 1.00 82.94 118 LEU A N 1
ATOM 905 C CA . LEU A 1 118 ? -16.241 -11.929 20.488 1.00 82.94 118 LEU A CA 1
ATOM 906 C C . LEU A 1 118 ? -16.984 -12.808 21.503 1.00 82.94 118 LEU A C 1
ATOM 908 O O . LEU A 1 118 ? -18.199 -12.945 21.419 1.00 82.94 118 LEU A O 1
ATOM 912 N N . ALA A 1 119 ? -16.267 -13.417 22.448 1.00 83.31 119 ALA A N 1
ATOM 913 C CA . ALA A 1 119 ? -16.846 -14.360 23.400 1.00 83.31 119 ALA A CA 1
ATOM 914 C C . ALA A 1 119 ? -17.489 -13.682 24.621 1.00 83.31 119 ALA A C 1
ATOM 916 O O . ALA A 1 119 ? -18.428 -14.243 25.190 1.00 83.31 119 ALA A O 1
ATOM 917 N N . HIS A 1 120 ? -16.969 -12.520 25.038 1.00 81.00 120 HIS A N 1
ATOM 918 C CA . HIS A 1 120 ? -17.340 -11.881 26.305 1.00 81.00 120 HIS A CA 1
ATOM 919 C C . HIS A 1 120 ? -18.105 -10.557 26.176 1.00 81.00 120 HIS A C 1
ATOM 921 O O . HIS A 1 120 ? -18.702 -10.144 27.171 1.00 81.00 120 HIS A O 1
ATOM 927 N N . ASN A 1 121 ? -18.116 -9.892 25.014 1.00 76.31 121 ASN A N 1
ATOM 928 C CA . ASN A 1 121 ? -18.953 -8.700 24.831 1.00 76.31 121 ASN A CA 1
ATOM 929 C C . ASN A 1 121 ? -20.425 -9.080 24.604 1.00 76.31 121 ASN A C 1
ATOM 931 O O . ASN A 1 121 ? -20.782 -10.259 24.542 1.00 76.31 121 ASN A O 1
ATOM 935 N N . GLU A 1 122 ? -21.283 -8.063 24.488 1.00 69.06 122 GLU A N 1
ATOM 936 C CA . GLU A 1 122 ? -22.694 -8.232 24.150 1.00 69.06 122 GLU A CA 1
ATOM 937 C C . GLU A 1 122 ? -22.832 -9.086 22.884 1.00 69.06 122 GLU A C 1
ATOM 939 O O . GLU A 1 122 ? -22.378 -8.729 21.793 1.00 69.06 122 GLU A O 1
ATOM 944 N N . LYS A 1 123 ? -23.400 -10.278 23.063 1.00 64.56 123 LYS A N 1
ATOM 945 C CA . LYS A 1 123 ? -23.528 -11.258 21.994 1.00 64.56 123 LYS A CA 1
ATOM 946 C C . LYS A 1 123 ? -24.573 -10.768 20.997 1.00 64.56 123 LYS A C 1
ATOM 948 O O . LYS A 1 123 ? -25.657 -10.334 21.381 1.00 64.56 123 LYS A O 1
ATOM 953 N N . CYS A 1 124 ? -24.269 -10.890 19.707 1.00 59.53 124 CYS A N 1
ATOM 954 C CA . CYS A 1 124 ? -25.290 -10.768 18.669 1.00 59.53 124 CYS A CA 1
ATOM 955 C C . CYS A 1 124 ? -26.358 -11.867 18.836 1.00 59.53 124 CYS A C 1
ATOM 957 O O . CYS A 1 124 ? -26.099 -12.914 19.438 1.00 59.53 124 CYS A O 1
ATOM 959 N N . LEU A 1 125 ? -27.552 -11.615 18.291 1.00 54.38 125 LEU A N 1
ATOM 960 C CA . LEU A 1 125 ? -28.688 -12.545 18.286 1.00 54.38 125 LEU A CA 1
ATOM 961 C C . LEU A 1 125 ? -28.254 -13.963 17.847 1.00 54.38 125 LEU A C 1
ATOM 963 O O . LEU A 1 125 ? -27.440 -14.102 16.936 1.00 54.38 125 LEU A O 1
ATOM 967 N N . ASP A 1 126 ? -28.809 -14.983 18.513 1.00 66.44 126 ASP A N 1
ATOM 968 C CA . ASP A 1 126 ? -28.553 -16.436 18.380 1.00 66.44 126 ASP A CA 1
ATOM 969 C C . ASP A 1 126 ? -27.369 -17.046 19.163 1.00 66.44 126 ASP A C 1
ATOM 971 O O . ASP A 1 126 ? -27.133 -18.248 19.041 1.00 66.44 126 ASP A O 1
ATOM 975 N N . GLU A 1 127 ? -26.666 -16.274 20.006 1.00 70.62 127 GLU A N 1
ATOM 976 C CA . GLU A 1 127 ? -25.611 -16.739 20.939 1.00 70.62 127 GLU A CA 1
ATOM 977 C C . GLU A 1 127 ? -24.767 -17.935 20.439 1.00 70.62 127 GLU A C 1
ATOM 979 O O . GLU A 1 127 ? -24.819 -19.041 21.000 1.00 70.62 127 GLU A O 1
ATOM 984 N N . PRO A 1 128 ? -23.957 -17.742 19.386 1.00 75.19 128 PRO A N 1
ATOM 985 C CA . PRO A 1 128 ? -23.129 -18.815 18.870 1.00 75.19 128 PRO A CA 1
ATOM 986 C C . PRO A 1 128 ? -22.132 -19.307 19.931 1.00 75.19 128 PRO A C 1
ATOM 988 O O . PRO A 1 128 ? -21.601 -18.549 20.748 1.00 75.19 128 PRO A O 1
ATOM 991 N N . LYS A 1 129 ? -21.863 -20.617 19.931 1.00 84.25 129 LYS A N 1
ATOM 992 C CA . LYS A 1 129 ? -20.866 -21.216 20.832 1.00 84.25 129 LYS A CA 1
ATOM 993 C C . LYS A 1 129 ? -19.493 -20.631 20.506 1.00 84.25 129 LYS A C 1
ATOM 995 O O . LYS A 1 129 ? -19.168 -20.491 19.335 1.00 84.25 129 LYS A O 1
ATOM 1000 N N . VAL A 1 130 ? -18.639 -20.433 21.513 1.00 84.88 130 VAL A N 1
ATOM 1001 C CA . VAL A 1 130 ? -17.282 -19.860 21.348 1.00 84.88 130 VAL A CA 1
ATOM 1002 C C . VAL A 1 130 ? -16.473 -20.543 20.232 1.00 84.88 130 VAL A C 1
ATOM 1004 O O . VAL A 1 130 ? -15.780 -19.883 19.465 1.00 84.88 130 VAL A O 1
ATOM 1007 N N . GLN A 1 131 ? -16.624 -21.862 20.068 1.00 86.19 131 GLN A N 1
ATOM 1008 C CA . GLN A 1 131 ? -15.974 -22.632 18.998 1.00 86.19 131 GLN A CA 1
ATOM 1009 C C . GLN A 1 131 ? -16.327 -22.173 17.569 1.00 86.19 131 GLN A C 1
ATOM 1011 O O . GLN A 1 131 ? -15.572 -22.453 16.644 1.00 86.19 131 GLN A O 1
ATOM 1016 N N . GLN A 1 132 ? -17.469 -21.508 17.374 1.00 86.25 132 GLN A N 1
ATOM 1017 C CA . GLN A 1 132 ? -17.941 -21.007 16.078 1.00 86.25 132 GLN A CA 1
ATOM 1018 C C . GLN A 1 132 ? -17.241 -19.708 15.660 1.00 86.25 132 GLN A C 1
ATOM 1020 O O . GLN A 1 132 ? -17.377 -19.300 14.514 1.00 86.25 132 GLN A O 1
ATOM 1025 N N . TYR A 1 133 ? -16.470 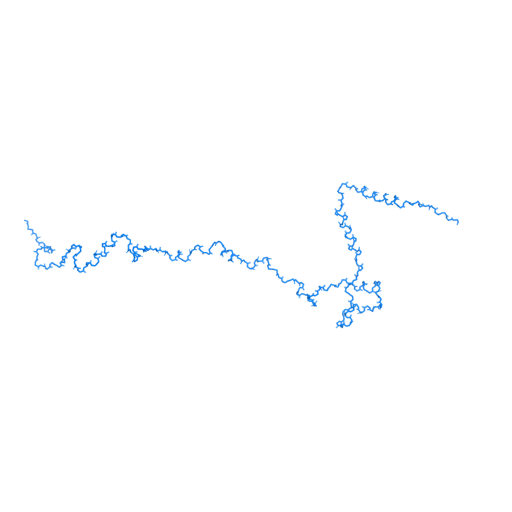-19.083 16.554 1.00 88.25 133 TYR A N 1
ATOM 1026 C CA . TYR A 1 133 ? -15.608 -17.942 16.233 1.00 88.25 133 TYR A CA 1
ATOM 1027 C C . TYR A 1 133 ? -14.206 -18.358 15.761 1.00 88.25 133 TYR A C 1
ATOM 1029 O O . TYR A 1 133 ? -13.380 -17.504 15.450 1.00 88.25 133 TYR A O 1
ATOM 1037 N N . ILE A 1 134 ? -13.910 -19.659 15.741 1.00 90.62 134 ILE A N 1
ATOM 1038 C CA . ILE A 1 134 ? -12.619 -20.211 15.321 1.00 90.62 134 ILE A CA 1
ATOM 1039 C C . ILE A 1 134 ? -12.744 -20.701 13.877 1.00 90.62 134 ILE A C 1
ATOM 1041 O O . ILE A 1 134 ? -13.745 -21.319 13.522 1.00 90.62 134 ILE A O 1
ATOM 1045 N N . TRP A 1 135 ? -11.710 -20.474 13.064 1.00 92.06 135 TRP A N 1
ATOM 1046 C CA . TRP A 1 135 ? -11.596 -21.064 11.729 1.00 92.06 135 TRP A CA 1
ATOM 1047 C C . TRP A 1 135 ? -11.370 -22.574 11.840 1.00 92.06 135 TRP A C 1
ATOM 1049 O O . TRP A 1 135 ? -10.366 -23.015 12.398 1.00 92.06 135 TRP A O 1
ATOM 1059 N N . GLN A 1 136 ? -12.312 -23.364 11.330 1.00 91.69 136 GLN A N 1
ATOM 1060 C CA . GLN A 1 136 ? -12.313 -24.827 11.449 1.00 91.69 136 GLN A CA 1
ATOM 1061 C C . GLN A 1 136 ? -11.931 -25.531 10.141 1.00 91.69 136 GLN A C 1
ATOM 1063 O O . GLN A 1 136 ? -11.715 -26.741 10.145 1.00 91.69 136 GLN A O 1
ATOM 1068 N N . GLY A 1 137 ? -11.872 -24.807 9.018 1.00 90.50 137 GLY A N 1
ATOM 1069 C CA . GLY A 1 137 ? -11.661 -25.388 7.690 1.00 90.50 137 GLY A CA 1
ATOM 1070 C C . GLY A 1 137 ? -12.934 -25.990 7.087 1.00 90.50 137 GLY A C 1
ATOM 1071 O O . GLY A 1 137 ? -12.874 -26.693 6.078 1.00 90.50 137 GLY A O 1
ATOM 1072 N N . PHE A 1 138 ? -14.098 -25.728 7.692 1.00 91.38 138 PHE A N 1
ATOM 1073 C CA . PHE A 1 138 ? -15.396 -26.169 7.193 1.00 91.38 138 PHE A CA 1
ATOM 1074 C C . PHE A 1 138 ? -16.216 -24.969 6.727 1.00 91.38 138 PHE A C 1
ATOM 1076 O O . PHE A 1 138 ? -16.660 -24.151 7.532 1.00 91.38 138 PHE A O 1
ATOM 1083 N N . LYS A 1 139 ? -16.478 -24.899 5.415 1.00 90.06 139 LYS A N 1
ATOM 1084 C CA . LYS A 1 139 ? -17.070 -23.729 4.743 1.00 90.06 139 LYS A CA 1
ATOM 1085 C C . LYS A 1 139 ? -18.334 -23.180 5.418 1.00 90.06 139 LYS A C 1
ATOM 1087 O O . LYS A 1 139 ? -18.499 -21.968 5.485 1.00 90.06 139 LYS A O 1
ATOM 1092 N N . GLN A 1 140 ? -19.230 -24.042 5.906 1.00 87.94 140 GLN A N 1
ATOM 1093 C CA . GLN A 1 140 ? -20.493 -23.596 6.516 1.00 87.94 140 GLN A CA 1
ATOM 1094 C C . GLN A 1 140 ? -20.294 -22.898 7.869 1.00 87.94 140 GLN A C 1
ATOM 1096 O O . GLN A 1 140 ? -21.101 -22.040 8.229 1.00 87.94 140 GLN A O 1
ATOM 1101 N N . ASN A 1 141 ? -19.239 -23.261 8.603 1.00 85.50 141 ASN A N 1
ATOM 1102 C CA . ASN A 1 141 ? -18.891 -22.638 9.878 1.00 85.50 141 ASN A CA 1
ATOM 1103 C C . ASN A 1 141 ? -18.018 -21.405 9.637 1.00 85.50 141 ASN A C 1
ATOM 1105 O O . ASN A 1 141 ? -18.326 -20.332 10.142 1.00 85.50 141 ASN A O 1
ATOM 1109 N N . ASP A 1 142 ? -17.010 -21.541 8.777 1.00 89.69 142 ASP A N 1
ATOM 1110 C CA . ASP A 1 142 ? -16.051 -20.489 8.442 1.00 89.69 142 ASP A CA 1
ATOM 1111 C C . ASP A 1 142 ? -16.726 -19.259 7.809 1.00 89.69 142 ASP A C 1
ATOM 1113 O O . ASP A 1 142 ? -16.333 -18.125 8.069 1.00 89.69 142 ASP A O 1
ATOM 1117 N N . PHE A 1 143 ? -17.804 -19.447 7.036 1.00 86.88 143 PHE A N 1
ATOM 1118 C CA . PHE A 1 143 ? -18.583 -18.332 6.482 1.00 86.88 143 PHE A CA 1
ATOM 1119 C C . PHE A 1 143 ? -19.243 -17.458 7.560 1.00 86.88 143 PHE A C 1
ATOM 1121 O O . PHE A 1 143 ? -19.499 -16.280 7.329 1.00 86.88 143 PHE A O 1
ATOM 1128 N N . LYS A 1 144 ? -19.528 -18.027 8.735 1.00 85.62 144 LYS A N 1
ATOM 1129 C CA . LYS A 1 144 ? -20.207 -17.338 9.839 1.00 85.62 144 LYS A CA 1
ATOM 1130 C C . LYS A 1 144 ? -19.236 -16.696 10.828 1.00 85.62 144 LYS A C 1
ATOM 1132 O O . LYS A 1 144 ? -19.694 -16.020 11.745 1.00 85.62 144 LYS A O 1
ATOM 1137 N N . VAL A 1 145 ? -17.927 -16.905 10.667 1.00 88.12 145 VAL A N 1
ATOM 1138 C CA . VAL A 1 145 ? -16.924 -16.338 11.572 1.00 88.12 145 VAL A CA 1
ATOM 1139 C C . VAL A 1 145 ? -16.895 -14.813 11.390 1.00 88.12 145 VAL A C 1
ATOM 1141 O O . VAL A 1 145 ? -16.569 -14.327 10.301 1.00 88.12 145 VAL A O 1
ATOM 1144 N N . PRO A 1 146 ? -17.225 -14.032 12.434 1.00 87.50 146 PRO A N 1
ATOM 1145 C CA . PRO A 1 146 ? -17.165 -12.581 12.373 1.00 87.50 146 PRO A CA 1
ATOM 1146 C C . PRO A 1 146 ? -15.707 -12.120 12.279 1.00 87.50 146 PRO A C 1
ATOM 1148 O O . PRO A 1 146 ? -14.833 -12.599 13.000 1.00 87.50 146 PRO A O 1
ATOM 1151 N N . ARG A 1 147 ? -15.442 -11.171 11.379 1.00 85.75 147 ARG A N 1
ATOM 1152 C CA . ARG A 1 147 ? -14.082 -10.684 11.080 1.00 85.75 147 ARG A CA 1
ATOM 1153 C C . ARG A 1 147 ? -13.727 -9.415 11.855 1.00 85.75 147 ARG A C 1
ATOM 1155 O O . ARG A 1 147 ? -12.574 -9.219 12.235 1.00 85.75 147 ARG A O 1
ATOM 1162 N N . SER A 1 148 ? -14.707 -8.556 12.111 1.00 82.50 148 SER A N 1
ATOM 1163 C CA . SER A 1 148 ? -14.543 -7.303 12.845 1.00 82.50 148 SER A CA 1
ATOM 1164 C C . SER A 1 148 ? -15.732 -7.062 13.769 1.00 82.50 148 SER A C 1
ATOM 1166 O O . SER A 1 148 ? -16.830 -7.569 13.547 1.00 82.50 148 SER A O 1
ATOM 1168 N N . ILE A 1 149 ? -15.486 -6.290 14.825 1.00 77.38 149 ILE A N 1
ATOM 1169 C CA . ILE A 1 149 ? -16.505 -5.796 15.748 1.00 77.38 149 ILE A CA 1
ATOM 1170 C C . ILE A 1 149 ? -16.436 -4.275 15.672 1.00 77.38 149 ILE A C 1
ATOM 1172 O O . ILE A 1 149 ? -15.351 -3.700 15.776 1.00 77.38 149 ILE A O 1
ATOM 1176 N N . ASP A 1 150 ? -17.579 -3.621 15.490 1.00 70.44 150 ASP A N 1
ATOM 1177 C CA . ASP A 1 150 ? -17.641 -2.188 15.175 1.00 70.44 150 ASP A CA 1
ATOM 1178 C C . ASP A 1 150 ? -17.466 -1.266 16.409 1.00 70.44 150 ASP A C 1
ATOM 1180 O O . ASP A 1 150 ? -17.547 -0.040 16.318 1.00 70.44 150 ASP A O 1
ATOM 1184 N N . ASP A 1 151 ? -17.179 -1.864 17.568 1.00 64.06 151 ASP A N 1
ATOM 1185 C CA . ASP A 1 151 ? -17.300 -1.252 18.896 1.00 64.06 151 ASP A CA 1
ATOM 1186 C C . ASP A 1 151 ? -16.004 -0.571 19.398 1.00 64.06 151 ASP A C 1
ATOM 1188 O O . ASP A 1 151 ? -15.968 0.110 20.421 1.00 64.06 151 ASP A O 1
ATOM 1192 N N . SER A 1 152 ? -14.895 -0.683 18.658 1.00 62.00 152 SER A N 1
ATOM 1193 C CA . SER A 1 152 ? -13.588 -0.138 19.080 1.00 62.00 152 SER A CA 1
ATOM 1194 C C . SER A 1 152 ? -13.381 1.355 18.776 1.00 62.00 152 SER A C 1
ATOM 1196 O O . SER A 1 152 ? -12.307 1.913 19.032 1.00 62.00 152 SER A O 1
ATOM 1198 N N . LYS A 1 153 ? -14.409 2.052 18.273 1.00 69.50 153 LYS A N 1
ATOM 1199 C CA . LYS A 1 153 ? -14.288 3.450 17.824 1.00 69.50 153 LYS A CA 1
ATOM 1200 C C . LYS A 1 153 ? -13.971 4.423 18.965 1.00 69.50 153 LYS A C 1
ATOM 1202 O O . LYS A 1 153 ? -13.338 5.441 18.697 1.00 69.50 153 LYS A O 1
ATOM 1207 N N . LEU A 1 154 ? -14.289 4.095 20.223 1.00 74.88 154 LEU A N 1
ATOM 1208 C CA . LEU A 1 154 ? -14.095 4.977 21.388 1.00 74.88 154 LEU A CA 1
ATOM 1209 C C . LEU A 1 154 ? -12.638 5.442 21.588 1.00 74.88 154 LEU A C 1
ATOM 1211 O O . LEU A 1 154 ? -12.390 6.585 21.967 1.00 74.88 154 LEU A O 1
ATOM 1215 N N . VAL A 1 155 ? -11.656 4.568 21.357 1.00 83.25 155 VAL A N 1
ATOM 1216 C CA . VAL A 1 155 ? -10.236 4.938 21.510 1.00 83.25 155 VAL A CA 1
ATOM 1217 C C . VAL A 1 155 ? -9.807 5.845 20.362 1.00 83.25 155 VAL A C 1
ATOM 1219 O O . VAL A 1 155 ? -9.154 6.864 20.580 1.00 83.25 155 VAL A O 1
ATOM 1222 N N . THR A 1 156 ? -10.224 5.510 19.140 1.00 86.12 156 THR A N 1
ATOM 1223 C CA . THR A 1 156 ? -9.896 6.308 17.955 1.00 86.12 156 THR A CA 1
ATOM 1224 C C . THR A 1 156 ? -10.544 7.689 17.989 1.00 86.12 156 THR A C 1
ATOM 1226 O O . THR A 1 156 ? -9.907 8.650 17.574 1.00 86.12 156 THR A O 1
ATOM 1229 N N . THR A 1 157 ? -11.768 7.824 18.511 1.00 87.94 157 THR A N 1
ATOM 1230 C CA . THR A 1 157 ? -12.427 9.127 18.657 1.00 87.94 157 THR A CA 1
ATOM 1231 C C . THR A 1 157 ? -11.713 9.987 19.690 1.00 87.94 157 THR A C 1
ATOM 1233 O O . THR A 1 157 ? -11.312 11.097 19.360 1.00 87.94 157 THR A O 1
ATOM 1236 N N . LYS A 1 158 ? -11.414 9.445 20.879 1.00 88.75 158 LYS A N 1
ATOM 1237 C CA . LYS A 1 158 ? -10.644 10.163 21.909 1.00 88.75 158 LYS A CA 1
ATOM 1238 C C . LYS A 1 158 ? -9.266 10.609 21.417 1.00 88.75 158 LYS A C 1
ATOM 1240 O O . LYS A 1 158 ? -8.841 11.720 21.718 1.00 88.75 158 LYS A O 1
ATOM 1245 N N . LEU A 1 159 ? -8.562 9.761 20.662 1.00 91.56 159 LEU A N 1
ATOM 1246 C CA . LEU A 1 159 ? -7.267 10.120 20.077 1.00 91.56 159 LEU A CA 1
ATOM 1247 C C . LEU A 1 159 ? -7.401 11.212 19.014 1.00 91.56 159 LEU A C 1
ATOM 1249 O O . LEU A 1 159 ? -6.623 12.161 19.028 1.00 91.56 159 LEU A O 1
ATOM 1253 N N . LYS A 1 160 ? -8.408 11.122 18.138 1.00 92.19 160 LYS A N 1
ATOM 1254 C CA . LYS A 1 160 ? -8.693 12.169 17.146 1.00 92.19 160 LYS A CA 1
ATOM 1255 C C . LYS A 1 160 ? -9.009 13.506 17.812 1.00 92.19 160 LYS A C 1
ATOM 1257 O O . LYS A 1 160 ? -8.507 14.529 17.360 1.00 92.19 160 LYS A O 1
ATOM 1262 N N . ASP A 1 161 ? -9.798 13.502 18.881 1.00 91.56 161 ASP A N 1
ATOM 1263 C CA . ASP A 1 161 ? -10.135 14.719 19.623 1.00 91.56 161 ASP A CA 1
ATOM 1264 C C . ASP A 1 161 ? -8.903 15.309 20.315 1.00 91.56 161 ASP A C 1
ATOM 1266 O O . ASP A 1 161 ? -8.709 16.523 20.300 1.00 91.56 161 ASP A O 1
ATOM 1270 N N . LYS A 1 162 ? -8.017 14.456 20.847 1.00 91.44 162 LYS A N 1
ATOM 1271 C CA . LYS A 1 162 ? -6.737 14.894 21.410 1.00 91.44 162 LYS A CA 1
ATOM 1272 C C . LYS A 1 162 ? -5.843 15.551 20.354 1.00 91.44 162 LYS A C 1
ATOM 1274 O O . LYS A 1 162 ? -5.326 16.633 20.605 1.00 91.44 162 LYS A O 1
ATOM 1279 N N . TRP A 1 163 ? -5.688 14.941 19.179 1.00 93.62 163 TRP A N 1
ATOM 1280 C CA . TRP A 1 163 ? -4.883 15.521 18.097 1.00 93.62 163 TRP A CA 1
ATOM 1281 C C . TRP A 1 163 ? -5.452 16.846 17.592 1.00 93.62 163 TRP A C 1
ATOM 1283 O O . TRP A 1 163 ? -4.698 17.781 17.346 1.00 93.62 163 TRP A O 1
ATOM 1293 N N . LYS A 1 164 ? -6.781 16.968 17.515 1.00 93.94 164 LYS A N 1
ATOM 1294 C CA . LYS A 1 164 ? -7.430 18.248 17.204 1.00 93.94 164 LYS A CA 1
ATOM 1295 C C . LYS A 1 164 ? -7.143 19.308 18.265 1.00 93.94 164 LYS A C 1
ATOM 1297 O O . LYS A 1 164 ? -6.855 20.448 17.922 1.00 93.94 164 LYS A O 1
ATOM 1302 N N . ALA A 1 165 ? -7.198 18.943 19.546 1.00 87.56 165 ALA A N 1
ATOM 1303 C CA . ALA A 1 165 ? -6.888 19.868 20.632 1.00 87.56 165 ALA A CA 1
ATOM 1304 C C . ALA A 1 165 ? -5.425 20.349 20.585 1.00 87.56 165 ALA A C 1
ATOM 1306 O O . ALA A 1 165 ? -5.166 21.518 20.862 1.00 87.56 165 ALA A O 1
ATOM 1307 N N . GLU A 1 166 ? -4.489 19.475 20.195 1.00 88.50 166 GLU A N 1
ATOM 1308 C CA . GLU A 1 166 ? -3.076 19.823 19.982 1.00 88.50 166 GLU A CA 1
ATOM 1309 C C . GLU A 1 166 ? -2.887 20.793 18.803 1.00 88.50 166 GLU A C 1
ATOM 1311 O O . GLU A 1 166 ? -2.098 21.729 18.913 1.00 88.50 166 GLU A O 1
ATOM 1316 N N . GLU A 1 167 ? -3.641 20.624 17.712 1.00 90.00 167 GLU A N 1
ATOM 1317 C CA . GLU A 1 167 ? -3.615 21.528 16.553 1.00 90.00 167 GLU A CA 1
ATOM 1318 C C . GLU A 1 167 ? -4.142 22.932 16.893 1.00 90.00 167 GLU A C 1
ATOM 1320 O O . GLU A 1 167 ? -3.570 23.937 16.479 1.00 90.00 167 GLU A O 1
ATOM 1325 N N . THR A 1 168 ? -5.214 23.019 17.684 1.00 86.44 168 THR A N 1
ATOM 1326 C CA . THR A 1 168 ? -5.869 24.294 18.032 1.00 86.44 168 THR A CA 1
ATOM 1327 C C . THR A 1 168 ? -5.259 25.010 19.241 1.00 86.44 168 THR A C 1
ATOM 1329 O O . THR A 1 168 ? -5.873 25.925 19.791 1.00 86.44 168 THR A O 1
ATOM 1332 N N . ASN A 1 169 ? -4.087 24.578 19.708 1.00 83.94 169 ASN A N 1
ATOM 1333 C CA . ASN A 1 169 ? -3.512 25.082 20.948 1.00 83.94 169 ASN A CA 1
ATOM 1334 C C . ASN A 1 169 ? -3.009 26.531 20.793 1.00 83.94 169 ASN A C 1
ATOM 1336 O O . ASN A 1 169 ? -2.077 26.805 20.037 1.00 83.94 169 ASN A O 1
ATOM 1340 N N . ASP A 1 170 ? -3.615 27.462 21.530 1.00 87.19 170 ASP A N 1
ATOM 1341 C CA . ASP A 1 170 ? -3.215 28.871 21.553 1.00 87.19 170 ASP A CA 1
ATOM 1342 C C . ASP A 1 170 ? -1.967 29.062 22.429 1.00 87.19 170 ASP A C 1
ATOM 1344 O O . ASP A 1 170 ? -2.017 28.937 23.654 1.00 87.19 170 ASP A O 1
ATOM 1348 N N . MET A 1 171 ? -0.844 29.414 21.798 1.00 87.38 171 MET A N 1
ATOM 1349 C CA . MET A 1 171 ? 0.446 29.630 22.463 1.00 87.38 171 MET A CA 1
ATOM 1350 C C . MET A 1 171 ? 0.407 30.739 23.530 1.00 87.38 171 MET A C 1
ATOM 1352 O O . MET A 1 171 ? 1.218 30.729 24.456 1.00 87.38 171 MET A O 1
ATOM 1356 N N . TYR A 1 172 ? -0.516 31.698 23.425 1.00 90.25 172 TYR A N 1
ATOM 1357 C CA . TYR A 1 172 ? -0.616 32.825 24.357 1.00 90.25 172 TYR A CA 1
ATOM 1358 C C . TYR A 1 172 ? -1.616 32.585 25.493 1.00 90.25 172 TYR A C 1
ATOM 1360 O O . TYR A 1 172 ? -1.766 33.426 26.388 1.00 90.25 172 TYR A O 1
ATOM 1368 N N . ALA A 1 173 ? -2.295 31.439 25.499 1.00 86.25 173 ALA A N 1
ATOM 1369 C CA . ALA A 1 173 ? -3.198 31.070 26.570 1.00 86.25 173 ALA A CA 1
ATOM 1370 C C . ALA A 1 173 ? -2.407 30.499 27.759 1.00 86.25 173 ALA A C 1
ATOM 1372 O O . ALA A 1 173 ? -1.748 29.466 27.675 1.00 86.25 173 ALA A O 1
ATOM 1373 N N . THR A 1 174 ? -2.473 31.173 28.908 1.00 86.12 174 THR A N 1
ATOM 1374 C CA . THR A 1 174 ? -1.817 30.689 30.129 1.00 86.12 174 THR A CA 1
ATOM 1375 C C . THR A 1 174 ? -2.587 29.518 30.738 1.00 86.12 174 THR A C 1
ATOM 1377 O O . THR A 1 174 ? -3.820 29.504 30.721 1.00 86.12 174 THR A O 1
ATOM 1380 N N . SER A 1 175 ? -1.875 28.572 31.358 1.00 86.25 175 SER A N 1
ATOM 1381 C CA . SER A 1 175 ? -2.466 27.371 31.974 1.00 86.25 175 SER A CA 1
ATOM 1382 C C . SER A 1 175 ? -3.554 27.683 33.009 1.00 86.25 175 SER A C 1
ATOM 1384 O O . SER A 1 175 ? -4.523 26.943 33.147 1.00 86.25 175 SER A O 1
ATOM 1386 N N . ASN A 1 176 ? -3.432 28.813 33.714 1.00 88.06 176 ASN A N 1
ATOM 1387 C CA . ASN A 1 176 ? -4.465 29.271 34.643 1.00 88.06 176 ASN A CA 1
ATOM 1388 C C . ASN A 1 176 ? -5.744 29.658 33.886 1.00 88.06 176 ASN A C 1
ATOM 1390 O O . ASN A 1 176 ? -6.835 29.207 34.225 1.00 88.06 176 ASN A O 1
ATOM 1394 N N . LYS A 1 177 ? -5.624 30.468 32.828 1.00 85.25 177 LYS A N 1
ATOM 1395 C CA . LYS A 1 177 ? -6.776 30.937 32.049 1.00 85.25 177 LYS A CA 1
ATOM 1396 C C . LYS A 1 177 ? -7.500 29.771 31.366 1.00 85.25 177 LYS A C 1
ATOM 1398 O O . LYS A 1 177 ? -8.728 29.736 31.383 1.00 85.25 177 LYS A O 1
ATOM 1403 N N . THR A 1 178 ? -6.759 28.809 30.819 1.00 87.62 178 THR A N 1
ATOM 1404 C CA . THR A 1 178 ? -7.327 27.623 30.158 1.00 87.62 178 THR A CA 1
ATOM 1405 C C . THR A 1 178 ? -7.991 26.647 31.130 1.00 87.62 178 THR A C 1
ATOM 1407 O O . THR A 1 178 ? -8.966 26.008 30.749 1.00 87.62 178 THR A O 1
ATOM 1410 N N . ALA A 1 179 ? -7.551 26.571 32.391 1.00 87.00 179 ALA A N 1
ATOM 1411 C CA . ALA A 1 179 ? -8.188 25.729 33.408 1.00 87.00 179 ALA A CA 1
ATOM 1412 C C . ALA A 1 179 ? -9.478 26.341 33.997 1.00 87.00 179 ALA A C 1
ATOM 1414 O O . ALA A 1 179 ? -10.475 25.640 34.198 1.00 87.00 179 ALA A O 1
ATOM 1415 N N . TYR A 1 180 ? -9.482 27.651 34.27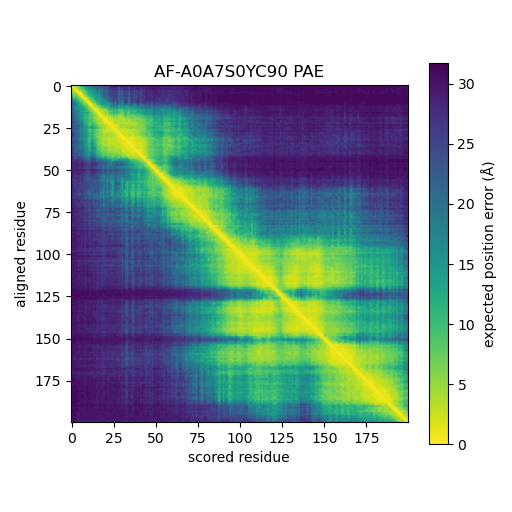6 1.00 91.25 180 TYR A N 1
ATOM 1416 C CA . TYR A 1 180 ? -10.605 28.302 34.965 1.00 91.25 180 TYR A CA 1
ATOM 1417 C C . TYR A 1 180 ? -11.760 28.690 34.033 1.00 91.25 180 TYR A C 1
ATOM 1419 O O . TYR A 1 180 ? -12.919 28.573 34.435 1.00 91.25 180 TYR A O 1
ATOM 1427 N N . LEU A 1 181 ? -11.482 29.128 32.798 1.00 89.00 181 LEU A N 1
ATOM 1428 C CA . LEU A 1 181 ? -12.526 29.629 31.892 1.00 89.00 181 LEU A CA 1
ATOM 1429 C C . LEU A 1 181 ? -13.587 28.578 31.517 1.00 89.00 181 LEU A C 1
ATOM 1431 O O . LEU A 1 181 ? -14.770 28.890 31.659 1.00 89.00 181 LEU A O 1
ATOM 1435 N N . PRO A 1 182 ? -13.240 27.345 31.091 1.00 89.81 182 PRO A N 1
ATOM 1436 C CA . PRO A 1 182 ? -14.246 26.345 30.724 1.00 89.81 182 PRO A CA 1
ATOM 1437 C C . PRO A 1 182 ? -15.120 25.948 31.916 1.00 89.81 182 PRO A C 1
ATOM 1439 O O . PRO A 1 182 ? -16.336 25.832 31.788 1.00 89.81 182 PRO A O 1
ATOM 1442 N N . SER A 1 183 ? -14.502 25.809 33.091 1.00 87.44 183 SER A N 1
ATOM 1443 C CA . SER A 1 183 ? -15.184 25.466 34.341 1.00 87.44 183 SER A CA 1
ATOM 1444 C C . SER A 1 183 ? -16.191 26.546 34.752 1.00 87.44 183 SER A C 1
ATOM 1446 O O . SER A 1 183 ? -17.313 26.228 35.142 1.00 87.44 183 SER A O 1
ATOM 1448 N N . ALA A 1 184 ? -15.823 27.825 34.616 1.00 88.38 184 ALA A N 1
ATOM 1449 C CA . ALA A 1 184 ? -16.713 28.950 34.896 1.00 88.38 184 ALA A CA 1
ATOM 1450 C C . ALA A 1 184 ? -17.885 29.034 33.902 1.00 88.38 184 ALA A C 1
ATOM 1452 O O . ALA A 1 184 ? -19.017 29.281 34.313 1.00 88.38 184 ALA A O 1
ATOM 1453 N N . ILE A 1 185 ? -17.632 28.786 32.611 1.00 91.75 185 ILE A N 1
ATOM 1454 C CA . ILE A 1 185 ? -18.676 28.760 31.575 1.00 91.75 185 ILE A CA 1
ATOM 1455 C C . ILE A 1 185 ? -19.666 27.620 31.841 1.00 91.75 185 ILE A C 1
ATOM 1457 O O . ILE A 1 185 ? -20.873 27.853 31.823 1.00 91.75 185 ILE A O 1
ATOM 1461 N N . LEU A 1 186 ? -19.177 26.412 32.139 1.00 91.62 186 LEU A N 1
ATOM 1462 C CA . LEU A 1 186 ? -20.032 25.260 32.428 1.00 91.62 186 LEU A CA 1
ATOM 1463 C C . LEU A 1 186 ? -20.899 25.508 33.671 1.00 91.62 186 LEU A C 1
ATOM 1465 O O . LEU A 1 186 ? -22.107 25.295 33.630 1.00 91.62 186 LEU A O 1
ATOM 1469 N N . ALA A 1 187 ? -20.306 26.025 34.752 1.00 88.38 187 ALA A N 1
ATOM 1470 C CA . ALA A 1 187 ? -21.030 26.348 35.980 1.00 88.38 187 ALA A CA 1
ATOM 1471 C C . ALA A 1 187 ? -22.112 27.422 35.769 1.00 88.38 187 ALA A C 1
ATOM 1473 O O . ALA A 1 187 ? -23.175 27.348 36.383 1.00 88.38 187 ALA A O 1
ATOM 1474 N N . ALA A 1 188 ? -21.865 28.396 34.886 1.00 88.75 188 ALA A N 1
ATOM 1475 C CA . ALA A 1 188 ? -22.859 29.397 34.509 1.00 88.75 188 ALA A CA 1
ATOM 1476 C C . ALA A 1 188 ? -23.995 28.804 33.653 1.00 88.75 188 ALA A C 1
ATOM 1478 O O . ALA A 1 188 ? -25.144 29.212 33.800 1.00 88.75 188 ALA A O 1
ATOM 1479 N N . GLN A 1 189 ? -23.694 27.830 32.787 1.00 90.50 189 GLN A N 1
ATOM 1480 C CA . GLN A 1 189 ? -24.686 27.153 31.942 1.00 90.50 189 GLN A CA 1
ATOM 1481 C C . GLN A 1 189 ? -25.589 26.201 32.732 1.00 90.50 189 GLN A C 1
ATOM 1483 O O . GLN A 1 189 ? -26.788 26.136 32.476 1.00 90.50 189 GLN A O 1
ATOM 1488 N N . THR A 1 190 ? -25.032 25.469 33.698 1.00 87.12 190 THR A N 1
ATOM 1489 C CA . THR A 1 190 ? -25.767 24.480 34.501 1.00 87.12 190 THR A CA 1
ATOM 1490 C C . THR A 1 190 ? -26.051 24.982 35.912 1.00 87.12 190 THR A C 1
ATOM 1492 O O . THR A 1 190 ? -26.042 24.185 36.851 1.00 87.12 190 THR A O 1
ATOM 1495 N N . ALA A 1 191 ? -26.238 26.295 36.081 1.00 78.75 191 ALA A N 1
ATOM 1496 C CA . ALA A 1 191 ? -26.340 26.944 37.384 1.00 78.75 191 ALA A CA 1
ATOM 1497 C C . ALA A 1 191 ? -27.372 26.241 38.285 1.00 78.75 191 ALA A C 1
ATOM 1499 O O . ALA A 1 191 ? -28.583 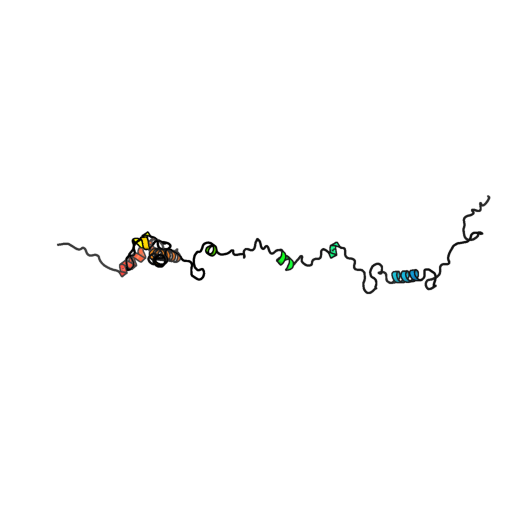26.389 38.131 1.00 78.75 191 ALA A O 1
ATOM 1500 N N . SER A 1 192 ? -26.865 25.457 39.234 1.00 82.44 192 SER A N 1
ATOM 1501 C CA . SER A 1 192 ? -27.644 24.683 40.191 1.00 82.44 192 SER A CA 1
ATOM 1502 C C . SER A 1 192 ? -26.994 24.839 41.556 1.00 82.44 192 SER A C 1
ATOM 1504 O O . SER A 1 192 ? -25.802 24.582 41.724 1.00 82.44 192 SER A O 1
ATOM 1506 N N . SER A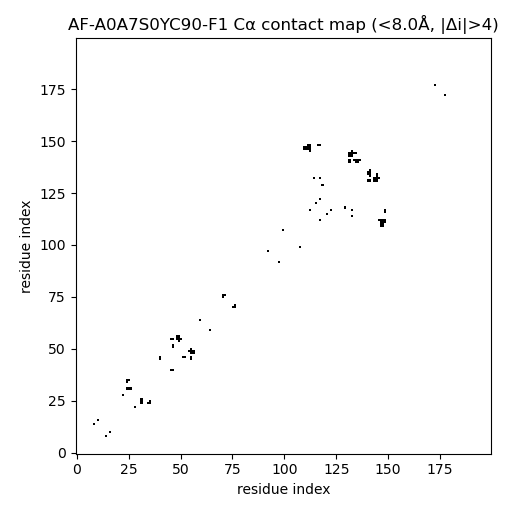 1 193 ? -27.779 25.285 42.533 1.00 79.88 193 SER A N 1
ATOM 1507 C CA . SER A 1 193 ? -27.332 25.421 43.916 1.00 79.88 193 SER A CA 1
ATOM 1508 C C . SER A 1 193 ? -27.646 24.136 44.672 1.00 79.88 193 SER A C 1
ATOM 1510 O O . SER A 1 193 ? -28.812 23.767 44.829 1.00 79.88 193 SER A O 1
ATOM 1512 N N . THR A 1 194 ? -26.613 23.434 45.133 1.00 82.69 194 THR A N 1
ATOM 1513 C CA . THR A 1 194 ? -26.775 22.210 45.922 1.00 82.69 194 THR A CA 1
ATOM 1514 C C . THR A 1 194 ? -27.256 22.577 47.326 1.00 82.69 194 THR A C 1
ATOM 1516 O O . THR A 1 194 ? -26.479 23.044 48.159 1.00 82.69 194 THR A O 1
ATOM 1519 N N . SER A 1 195 ? -28.546 22.389 47.606 1.00 80.69 195 SER A N 1
ATOM 1520 C CA . SER A 1 195 ? -29.110 22.633 48.934 1.00 80.69 195 SER A CA 1
ATOM 1521 C C . SER A 1 195 ? -28.837 21.461 49.886 1.00 80.69 195 SER A C 1
ATOM 1523 O O . SER A 1 195 ? -28.769 20.294 49.493 1.00 80.69 195 SER A O 1
ATOM 1525 N N . ARG A 1 196 ? -28.655 21.767 51.175 1.00 82.12 196 ARG A N 1
ATOM 1526 C CA . ARG A 1 196 ? -28.413 20.758 52.213 1.00 82.12 196 ARG A CA 1
ATOM 1527 C C . ARG A 1 196 ? -29.722 20.043 52.551 1.00 82.12 196 ARG A C 1
ATOM 1529 O O . ARG A 1 196 ? -30.611 20.642 53.147 1.00 82.12 196 ARG A O 1
ATOM 1536 N N . ILE A 1 197 ? -29.814 18.753 52.230 1.00 80.94 197 ILE A N 1
ATOM 1537 C CA . ILE A 1 197 ? -30.942 17.904 52.633 1.00 80.94 197 ILE A CA 1
ATOM 1538 C C . ILE A 1 197 ? -30.802 17.588 54.128 1.00 80.94 197 ILE A C 1
ATOM 1540 O O . ILE A 1 197 ? -29.914 16.835 54.533 1.00 80.94 197 ILE A O 1
ATOM 1544 N N . THR A 1 198 ? -31.664 18.163 54.965 1.00 75.06 198 THR A N 1
ATOM 1545 C CA . THR A 1 198 ? -31.779 17.802 56.384 1.00 75.06 198 THR A CA 1
ATOM 1546 C C . THR A 1 198 ? -32.782 16.657 56.538 1.00 75.06 198 THR A C 1
ATOM 1548 O O . THR A 1 198 ? -33.966 16.804 56.242 1.00 75.06 198 THR A O 1
ATOM 1551 N N . ARG A 1 199 ? -32.302 15.483 56.973 1.00 68.38 199 ARG A N 1
ATOM 1552 C CA . ARG A 1 199 ? -33.168 14.355 57.354 1.00 68.38 199 ARG A CA 1
ATOM 1553 C C . ARG A 1 199 ? -33.853 14.689 58.685 1.00 68.38 199 ARG A C 1
ATOM 1555 O O . ARG A 1 199 ? -33.163 15.091 59.620 1.00 68.38 199 ARG A O 1
ATOM 1562 N N . LYS A 1 200 ? -35.182 14.569 58.721 1.00 59.34 200 LYS A N 1
ATOM 1563 C CA . LYS A 1 200 ? -35.990 14.599 59.948 1.00 59.34 200 LYS A CA 1
ATOM 1564 C C . LYS A 1 200 ? -35.961 13.240 60.630 1.00 59.34 200 LYS A C 1
ATOM 1566 O O . LYS A 1 200 ? -35.889 12.237 59.885 1.00 59.34 200 LYS A O 1
#

Radius of gyration: 57.09 Å; Cα contacts (8 Å, |Δi|>4): 62; chains: 1; bounding box: 144×59×142 Å

Foldseek 3Di:
DDDDDDPDDDDDDPDDDPDDDDDDQPPPDPCNVVVVVVVVCVVLVAPPADPDPVDGDDDDDPVPVVDDPPLVDDPSVVVVPPDPVPPPVDDDDDPCVVPADDDPVDPGQAQPDDLCCQQPPDHDPPNDDSCLLDDDVDVVSNVPNDRDDPPPCVVVVVVVVVVVCVVPDDPPQDPVNVVVVVVVVVCVVVVDDDDDDDDD